Protein AF-A0A965YJU6-F1 (afdb_monomer_lite)

Structure (mmCIF, N/CA/C/O backbone):
data_AF-A0A965YJU6-F1
#
_entry.id   AF-A0A965YJU6-F1
#
loop_
_atom_site.group_PDB
_atom_site.id
_atom_site.type_symbol
_atom_site.label_atom_id
_atom_site.label_alt_id
_atom_site.label_comp_id
_atom_site.label_asym_id
_atom_site.label_entity_id
_atom_site.label_seq_id
_atom_site.pdbx_PDB_ins_code
_atom_site.Cartn_x
_atom_site.Cartn_y
_atom_site.Cartn_z
_atom_site.occupancy
_atom_site.B_iso_or_equiv
_atom_site.auth_seq_id
_atom_site.auth_comp_id
_atom_site.auth_asym_id
_atom_site.auth_atom_id
_atom_site.pdbx_PDB_model_num
ATOM 1 N N . CYS A 1 1 ? -15.790 -7.249 7.588 1.00 84.56 1 CYS A N 1
ATOM 2 C CA . CYS A 1 1 ? -14.761 -7.526 6.571 1.00 84.56 1 CYS A CA 1
ATOM 3 C C . CYS A 1 1 ? -15.291 -8.713 5.783 1.00 84.56 1 CYS A C 1
ATOM 5 O O . CYS A 1 1 ? -15.710 -9.652 6.454 1.00 84.56 1 CYS A O 1
ATOM 7 N N . PRO A 1 2 ? -15.460 -8.625 4.450 1.00 92.25 2 PRO A N 1
ATOM 8 C CA . PRO A 1 2 ? -15.893 -9.777 3.652 1.00 92.25 2 PRO A CA 1
ATOM 9 C C . PRO A 1 2 ? -14.829 -10.888 3.702 1.00 92.25 2 PRO A C 1
ATOM 11 O O . PRO A 1 2 ? -13.739 -10.655 4.208 1.00 92.25 2 PRO A O 1
ATOM 14 N N . SER A 1 3 ? -15.120 -12.093 3.216 1.00 95.50 3 SER A N 1
ATOM 15 C CA . SER A 1 3 ? -14.089 -13.137 3.090 1.00 95.50 3 SER A CA 1
ATOM 16 C C . SER A 1 3 ? -13.102 -12.808 1.968 1.00 95.50 3 SER A C 1
ATOM 18 O O . SER A 1 3 ? -11.896 -12.955 2.146 1.00 95.50 3 SER A O 1
ATOM 20 N N . THR A 1 4 ? -13.613 -12.307 0.843 1.00 97.50 4 THR A N 1
ATOM 21 C CA . THR A 1 4 ? -12.830 -11.970 -0.347 1.00 97.50 4 THR A CA 1
ATOM 22 C C . THR A 1 4 ? -13.258 -10.638 -0.971 1.00 97.50 4 THR A C 1
ATOM 24 O O . THR A 1 4 ? -14.288 -10.055 -0.615 1.00 97.50 4 THR A O 1
ATOM 27 N N . VAL A 1 5 ? -12.444 -10.146 -1.902 1.00 96.81 5 VAL A N 1
ATOM 28 C CA . VAL A 1 5 ? -12.737 -9.034 -2.815 1.00 96.81 5 VAL A CA 1
ATOM 29 C C . VAL A 1 5 ? -12.248 -9.395 -4.218 1.00 96.81 5 VAL A C 1
ATOM 31 O O . VAL A 1 5 ? -11.243 -10.091 -4.352 1.00 96.81 5 VAL A O 1
ATOM 34 N N . THR A 1 6 ? -12.943 -8.912 -5.246 1.00 97.00 6 THR A N 1
ATOM 35 C CA . THR A 1 6 ? -12.589 -9.122 -6.655 1.00 97.00 6 THR A CA 1
ATOM 36 C C . THR A 1 6 ? -12.249 -7.787 -7.314 1.00 97.00 6 THR A C 1
ATOM 38 O O . THR A 1 6 ? -12.971 -6.815 -7.097 1.00 97.00 6 THR A O 1
ATOM 41 N N . ASP A 1 7 ? -11.153 -7.720 -8.074 1.00 95.75 7 ASP A N 1
ATOM 42 C CA . ASP A 1 7 ? -10.807 -6.534 -8.873 1.00 95.75 7 ASP A CA 1
ATOM 43 C C . ASP A 1 7 ? -11.488 -6.525 -10.253 1.00 95.75 7 ASP A C 1
ATOM 45 O O . ASP A 1 7 ? -12.241 -7.435 -10.603 1.00 95.75 7 ASP A O 1
ATOM 49 N N . ILE A 1 8 ? -11.238 -5.473 -11.037 1.00 93.88 8 ILE A N 1
ATOM 50 C CA . ILE A 1 8 ? -11.837 -5.290 -12.366 1.00 93.88 8 ILE A CA 1
ATOM 51 C C . ILE A 1 8 ? -11.430 -6.375 -13.380 1.00 93.88 8 ILE A C 1
ATOM 53 O O . ILE A 1 8 ? -12.166 -6.623 -14.331 1.00 93.88 8 ILE A O 1
ATOM 57 N N . ASP A 1 9 ? -10.313 -7.067 -13.143 1.00 96.00 9 ASP A N 1
ATOM 58 C CA . ASP A 1 9 ? -9.813 -8.149 -13.998 1.00 96.00 9 ASP A CA 1
ATOM 59 C C . ASP A 1 9 ? -10.330 -9.527 -13.565 1.00 96.00 9 ASP A C 1
ATOM 61 O O . ASP A 1 9 ? -9.957 -10.551 -14.139 1.00 96.00 9 ASP A O 1
ATOM 65 N N . GLY A 1 10 ? -11.168 -9.581 -12.527 1.00 96.81 10 GLY A N 1
ATOM 66 C CA . GLY A 1 10 ? -11.677 -10.830 -11.978 1.00 96.81 10 GLY A CA 1
ATOM 67 C C . GLY A 1 10 ? -10.697 -11.549 -11.047 1.00 96.81 10 GLY A C 1
ATOM 68 O O . GLY A 1 10 ? -10.964 -12.688 -10.658 1.00 96.81 10 GLY A O 1
ATOM 69 N N . ASN A 1 11 ? -9.586 -10.922 -10.640 1.00 96.88 11 ASN A N 1
ATOM 70 C CA . ASN A 1 11 ? -8.710 -11.523 -9.637 1.00 96.88 11 ASN A CA 1
ATOM 71 C C . ASN A 1 11 ? -9.395 -11.486 -8.270 1.00 96.88 11 ASN A C 1
ATOM 73 O O . ASN A 1 11 ? -9.852 -10.432 -7.827 1.00 96.88 11 ASN A O 1
ATOM 77 N N . ILE A 1 12 ? -9.426 -12.628 -7.588 1.00 97.50 12 ILE A N 1
ATOM 78 C CA . ILE A 1 12 ? -10.026 -12.776 -6.260 1.00 97.50 12 ILE A CA 1
ATOM 79 C C . ILE A 1 12 ? -8.917 -12.781 -5.211 1.00 97.50 12 ILE A C 1
ATOM 81 O O . ILE A 1 12 ? -7.925 -13.495 -5.355 1.00 97.50 12 ILE A O 1
ATOM 85 N N . TYR A 1 13 ? -9.116 -12.014 -4.145 1.00 97.75 13 TYR A N 1
ATOM 86 C CA . TYR A 1 13 ? -8.167 -11.857 -3.049 1.00 97.75 13 TYR A CA 1
ATOM 87 C C . TYR A 1 13 ? -8.860 -12.084 -1.711 1.00 97.75 13 TYR A C 1
ATOM 89 O O . TYR A 1 13 ? -9.991 -11.628 -1.508 1.00 97.75 13 TYR A O 1
ATOM 97 N N . SER A 1 14 ? -8.179 -12.749 -0.788 1.00 98.06 14 SER A N 1
ATOM 98 C CA . SER A 1 14 ? -8.653 -12.952 0.577 1.00 98.06 14 SER A CA 1
ATOM 99 C C . SER A 1 14 ? -8.489 -11.671 1.391 1.00 98.06 14 SER A C 1
ATOM 101 O O . SER A 1 14 ? -7.651 -10.809 1.102 1.00 98.06 14 SER A O 1
ATOM 103 N N . THR A 1 15 ? -9.305 -11.506 2.431 1.00 97.94 15 THR A N 1
ATOM 104 C CA . THR A 1 15 ? -9.235 -10.311 3.278 1.00 97.94 15 THR A CA 1
ATOM 105 C C . THR A 1 15 ? -9.284 -10.650 4.759 1.00 97.94 15 THR A C 1
ATOM 107 O O . THR A 1 15 ? -9.881 -11.639 5.177 1.00 97.94 15 THR A O 1
ATOM 110 N N . VAL A 1 16 ? -8.651 -9.807 5.573 1.00 97.94 16 VAL A N 1
ATOM 111 C CA . VAL A 1 16 ? -8.495 -10.009 7.012 1.00 97.94 16 VAL A CA 1
ATOM 112 C C . VAL A 1 16 ? -8.851 -8.744 7.781 1.00 97.94 16 VAL A C 1
ATOM 114 O O . VAL A 1 16 ? -8.539 -7.622 7.376 1.00 97.94 16 VAL A O 1
ATOM 117 N N . LYS A 1 17 ? -9.512 -8.916 8.927 1.00 96.19 17 LYS A N 1
ATOM 118 C CA . LYS A 1 17 ? -9.782 -7.821 9.859 1.00 96.19 17 LYS A CA 1
ATOM 119 C C . LYS A 1 17 ? -8.650 -7.728 10.882 1.00 96.19 17 LYS A C 1
ATOM 121 O O . LYS A 1 17 ? -8.461 -8.656 11.658 1.00 96.19 17 LYS A O 1
ATOM 126 N N . ILE A 1 18 ? -7.961 -6.590 10.923 1.00 93.38 18 ILE A N 1
ATOM 127 C CA . ILE A 1 18 ? -6.901 -6.297 11.897 1.00 93.38 18 ILE A CA 1
ATOM 128 C C . ILE A 1 18 ? -7.316 -5.050 12.673 1.00 93.38 18 ILE A C 1
ATOM 130 O O . ILE A 1 18 ? -7.450 -3.959 12.113 1.00 93.38 18 ILE A O 1
ATOM 134 N N . GLY A 1 19 ? -7.616 -5.225 13.961 1.00 90.94 19 GLY A N 1
ATOM 135 C CA . GLY A 1 19 ? -8.287 -4.198 14.756 1.00 90.94 19 GLY A CA 1
ATOM 136 C C . GLY A 1 19 ? -9.617 -3.786 14.115 1.00 90.94 19 GLY A C 1
ATOM 137 O O . GLY A 1 19 ? -10.547 -4.588 13.998 1.00 90.94 19 GLY A O 1
ATOM 138 N N . LYS A 1 20 ? -9.715 -2.523 13.687 1.00 84.88 20 LYS A N 1
ATOM 139 C CA . LYS A 1 20 ? -10.890 -1.978 12.979 1.00 84.88 20 LYS A CA 1
ATOM 140 C C . LYS A 1 20 ? -10.736 -1.960 11.455 1.00 84.88 20 LYS A C 1
ATOM 142 O O . LYS A 1 20 ? -11.727 -1.760 10.759 1.00 84.88 20 LYS A O 1
ATOM 147 N N . GLN A 1 21 ? -9.530 -2.180 10.939 1.00 89.81 21 GLN A N 1
ATOM 148 C CA . GLN A 1 21 ? -9.240 -2.111 9.512 1.00 89.81 21 GLN A CA 1
ATOM 149 C C . GLN A 1 21 ? -9.478 -3.465 8.837 1.00 89.81 21 GLN A C 1
ATOM 151 O O . GLN A 1 21 ? -9.290 -4.519 9.443 1.00 89.81 21 GLN A O 1
ATOM 156 N N . CYS A 1 22 ? -9.899 -3.435 7.576 1.00 95.31 22 CYS A N 1
ATOM 157 C CA . CYS A 1 22 ? -10.109 -4.623 6.753 1.00 95.31 22 CYS A CA 1
ATOM 158 C C . CYS A 1 22 ? -9.141 -4.560 5.573 1.00 95.31 22 CYS A C 1
ATOM 160 O O . CYS A 1 22 ? -9.272 -3.677 4.730 1.00 95.31 22 CYS A O 1
ATOM 162 N N . TRP A 1 23 ? -8.160 -5.455 5.559 1.00 98.25 23 TRP A N 1
ATOM 163 C CA . TRP A 1 23 ? -7.011 -5.443 4.658 1.00 98.25 23 TRP A CA 1
ATOM 164 C C . TRP A 1 23 ? -7.054 -6.631 3.703 1.00 98.25 23 TRP A C 1
ATOM 166 O O . TRP A 1 23 ? -7.479 -7.716 4.092 1.00 98.25 23 TRP A O 1
ATOM 176 N N . MET A 1 24 ? -6.564 -6.451 2.478 1.00 98.06 24 MET A N 1
ATOM 177 C CA . MET A 1 24 ? -6.251 -7.582 1.596 1.00 98.06 24 MET A CA 1
ATOM 178 C C . MET A 1 24 ? -5.076 -8.398 2.150 1.00 98.06 24 MET A C 1
ATOM 180 O O . MET A 1 24 ? -4.148 -7.820 2.730 1.00 98.06 24 MET A O 1
ATOM 184 N N . GLN A 1 25 ? -5.102 -9.721 1.959 1.00 97.31 25 GLN A N 1
ATOM 185 C CA . GLN A 1 25 ? -4.045 -10.644 2.400 1.00 97.31 25 GLN A CA 1
ATOM 186 C C . GLN A 1 25 ? -2.968 -10.890 1.336 1.00 97.31 25 GLN A C 1
ATOM 188 O O . GLN A 1 25 ? -1.834 -11.231 1.678 1.00 97.31 25 GLN A O 1
ATOM 193 N N . GLU A 1 26 ? -3.287 -10.650 0.072 1.00 97.44 26 GLU A N 1
ATOM 194 C CA . GLU A 1 26 ? -2.390 -10.781 -1.066 1.00 97.44 26 GLU A CA 1
ATOM 195 C C . GLU A 1 26 ? -2.117 -9.412 -1.712 1.00 97.44 26 GLU A C 1
ATOM 197 O O . GLU A 1 26 ? -2.852 -8.437 -1.525 1.00 97.44 26 GLU A O 1
ATOM 202 N N . ASN A 1 27 ? -1.019 -9.326 -2.462 1.00 98.00 27 ASN A N 1
ATOM 203 C CA . ASN A 1 27 ? -0.694 -8.133 -3.238 1.00 98.00 27 ASN A CA 1
ATOM 204 C C . ASN A 1 27 ? -1.522 -8.103 -4.533 1.00 98.00 27 ASN A C 1
ATOM 206 O O . ASN A 1 27 ? -1.743 -9.147 -5.147 1.00 98.00 27 ASN A O 1
ATOM 210 N N . LEU A 1 28 ? -1.919 -6.912 -4.987 1.00 97.50 28 LEU A N 1
ATOM 211 C CA . LEU A 1 28 ? -2.647 -6.763 -6.250 1.00 97.50 28 LEU A CA 1
ATOM 212 C C . LEU A 1 28 ? -1.840 -7.256 -7.456 1.00 97.50 28 LEU A C 1
ATOM 214 O O . LEU A 1 28 ? -0.639 -6.997 -7.577 1.00 97.50 28 LEU A O 1
ATOM 218 N N . LYS A 1 29 ? -2.546 -7.851 -8.415 1.00 97.44 29 LYS A N 1
ATOM 219 C CA . LYS A 1 29 ? -2.047 -8.225 -9.748 1.00 97.44 29 LYS A CA 1
ATOM 220 C C . LYS A 1 29 ? -2.938 -7.703 -10.887 1.00 97.44 29 LYS A C 1
ATOM 222 O O . LYS A 1 29 ? -2.887 -8.246 -11.986 1.00 97.44 29 LYS A O 1
ATOM 227 N N . VAL A 1 30 ? -3.734 -6.672 -10.597 1.00 97.06 30 VAL A N 1
ATOM 228 C CA . VAL A 1 30 ? -4.594 -5.974 -11.555 1.00 97.06 30 VAL A CA 1
ATOM 229 C C . VAL A 1 30 ? -3.770 -5.307 -12.663 1.00 97.06 30 VAL A C 1
ATOM 231 O O . VAL A 1 30 ? -2.678 -4.789 -12.445 1.00 97.06 30 VAL A O 1
ATOM 234 N N . THR A 1 31 ? -4.306 -5.322 -13.868 1.00 97.50 31 THR A N 1
ATOM 235 C CA . THR A 1 31 ? -3.695 -4.853 -15.114 1.00 97.50 31 THR A CA 1
ATOM 236 C C . THR A 1 31 ? -4.501 -3.728 -15.765 1.00 97.50 31 THR A C 1
ATOM 238 O O . THR A 1 31 ? -3.990 -3.057 -16.660 1.00 97.50 31 THR A O 1
ATOM 241 N N . HIS A 1 32 ? -5.707 -3.447 -15.259 1.00 95.44 32 HIS A N 1
ATOM 242 C CA . HIS A 1 32 ? -6.530 -2.300 -15.641 1.00 95.44 32 HIS A CA 1
ATOM 243 C C . HIS A 1 32 ? -6.800 -1.369 -14.451 1.00 95.44 32 HIS A C 1
ATOM 245 O O . HIS A 1 32 ? -6.911 -1.782 -13.297 1.00 95.44 32 HIS A O 1
ATOM 251 N N . TYR A 1 33 ? -6.924 -0.077 -14.738 1.00 91.94 33 TYR A N 1
ATOM 252 C CA . TYR A 1 33 ? -7.464 0.902 -13.801 1.00 91.94 33 TYR A CA 1
ATOM 253 C C . TYR A 1 33 ? -8.955 0.624 -13.534 1.00 91.94 33 TYR A C 1
ATOM 255 O O . TYR A 1 33 ? -9.609 -0.004 -14.365 1.00 91.94 33 TYR A O 1
ATOM 263 N N . PRO A 1 34 ? -9.556 1.159 -12.451 1.00 86.44 34 PRO A N 1
ATOM 264 C CA . PRO A 1 34 ? -10.977 0.935 -12.151 1.00 86.44 34 PRO A CA 1
ATOM 265 C C . PRO A 1 34 ? -11.962 1.420 -13.229 1.00 86.44 34 PRO A C 1
ATOM 267 O O . PRO A 1 34 ? -13.120 1.024 -13.230 1.00 86.44 34 PRO A O 1
ATOM 270 N N . ASN A 1 35 ? -11.526 2.284 -14.151 1.00 84.56 35 ASN A N 1
ATOM 271 C CA . ASN A 1 35 ? -12.328 2.709 -15.303 1.00 84.56 35 ASN A CA 1
ATOM 272 C C . ASN A 1 35 ? -12.224 1.758 -16.513 1.00 84.56 35 ASN A C 1
ATOM 274 O O . ASN A 1 35 ? -12.774 2.067 -17.566 1.00 84.56 35 ASN A O 1
ATOM 278 N N . GLY A 1 36 ? -11.497 0.646 -16.388 1.00 89.12 36 GLY A N 1
ATOM 279 C CA . GLY A 1 36 ? -11.265 -0.334 -17.447 1.00 89.12 36 GLY A CA 1
ATOM 280 C C . GLY A 1 36 ? -10.099 -0.007 -18.384 1.00 89.12 36 GLY A C 1
ATOM 281 O O . GLY A 1 36 ? -9.757 -0.836 -19.222 1.00 89.12 36 GLY A O 1
ATOM 282 N N . SER A 1 37 ? -9.456 1.158 -18.264 1.00 90.69 37 SER A N 1
ATOM 283 C CA . SER A 1 37 ? -8.286 1.479 -19.089 1.00 90.69 37 SER A CA 1
ATOM 284 C C . SER A 1 37 ? -7.083 0.611 -18.698 1.00 90.69 37 SER A C 1
ATOM 286 O O . SER A 1 37 ? -6.836 0.435 -17.503 1.00 90.69 37 SER A O 1
ATOM 288 N N . PRO A 1 38 ? -6.285 0.112 -19.657 1.00 96.25 38 PRO A N 1
ATOM 289 C CA . PRO A 1 38 ? -5.115 -0.703 -19.346 1.00 96.25 38 PRO A CA 1
ATOM 290 C C . PRO A 1 38 ? -4.022 0.120 -18.652 1.00 96.25 38 PRO A C 1
ATOM 292 O O . PRO A 1 38 ? -3.788 1.287 -18.978 1.00 96.25 38 PRO A O 1
ATOM 295 N N . ILE A 1 39 ? -3.318 -0.510 -17.715 1.00 97.00 39 ILE A N 1
ATOM 296 C CA . ILE A 1 39 ? -2.075 0.002 -17.135 1.00 97.00 39 ILE A CA 1
ATOM 297 C C . ILE A 1 39 ? -0.931 -0.416 -18.070 1.00 97.00 39 ILE A C 1
ATOM 299 O O . ILE A 1 39 ? -0.928 -1.524 -18.601 1.00 97.00 39 ILE A O 1
ATOM 303 N N . ALA A 1 40 ? 0.060 0.448 -18.305 1.00 97.75 40 ALA A N 1
ATOM 304 C CA . ALA A 1 40 ? 1.163 0.103 -19.200 1.00 97.75 40 ALA A CA 1
ATOM 305 C C . ALA A 1 40 ? 2.026 -1.031 -18.614 1.00 97.75 40 ALA A C 1
ATOM 307 O O . ALA A 1 40 ? 2.625 -0.876 -17.548 1.00 97.75 40 ALA A O 1
ATOM 308 N N . TYR A 1 41 ? 2.127 -2.157 -19.322 1.00 97.94 41 TYR A N 1
ATOM 309 C CA . TYR A 1 41 ? 3.020 -3.256 -18.956 1.00 97.94 41 TYR A CA 1
ATOM 310 C C . TYR A 1 41 ? 4.437 -2.981 -19.477 1.00 97.94 41 TYR A C 1
ATOM 312 O O . TYR A 1 41 ? 4.680 -3.015 -20.683 1.00 97.94 41 TYR A O 1
ATOM 320 N N . VAL A 1 42 ? 5.378 -2.684 -18.576 1.00 98.12 42 VAL A N 1
ATOM 321 C CA . VAL A 1 42 ? 6.750 -2.278 -18.934 1.00 98.12 42 VAL A CA 1
ATOM 322 C C . VAL A 1 42 ? 7.755 -3.262 -18.344 1.00 98.12 42 VAL A C 1
ATOM 324 O O . VAL A 1 42 ? 8.058 -3.229 -17.153 1.00 98.12 42 VAL A O 1
ATOM 327 N N . THR A 1 43 ? 8.296 -4.146 -19.181 1.00 96.81 43 THR A N 1
ATOM 328 C CA . THR A 1 43 ? 9.258 -5.185 -18.772 1.00 96.81 43 THR A CA 1
ATOM 329 C C . THR A 1 43 ? 10.706 -4.809 -19.060 1.00 96.81 43 THR A C 1
ATOM 331 O O . THR A 1 43 ? 11.589 -5.137 -18.263 1.00 96.81 43 THR A O 1
ATOM 334 N N . ASP A 1 44 ? 10.952 -4.077 -20.146 1.00 97.62 44 ASP A N 1
ATOM 335 C CA . ASP A 1 44 ? 12.283 -3.633 -20.553 1.00 97.62 44 ASP A CA 1
ATOM 336 C C . ASP A 1 44 ? 12.875 -2.618 -19.564 1.00 97.62 44 ASP A C 1
ATOM 338 O O . ASP A 1 44 ? 12.243 -1.628 -19.185 1.00 97.62 44 ASP A O 1
ATOM 342 N N . SER A 1 45 ? 14.117 -2.859 -19.146 1.00 97.00 45 SER A N 1
ATOM 343 C CA . SER A 1 45 ? 14.810 -2.007 -18.175 1.00 97.00 45 SER A CA 1
ATOM 344 C C . SER A 1 45 ? 15.101 -0.619 -18.729 1.00 97.00 45 SER A C 1
ATOM 346 O O . SER A 1 45 ? 15.004 0.360 -17.992 1.00 97.00 45 SER A O 1
ATOM 348 N N . THR A 1 46 ? 15.395 -0.507 -20.026 1.00 97.12 46 THR A N 1
ATOM 349 C CA . THR A 1 46 ? 15.682 0.785 -20.666 1.00 97.12 46 THR A CA 1
ATOM 350 C C . THR A 1 46 ? 14.426 1.649 -20.756 1.00 97.12 46 THR A C 1
ATOM 352 O O . THR A 1 46 ? 14.489 2.863 -20.561 1.00 97.12 46 THR A O 1
ATOM 355 N N . ALA A 1 47 ? 13.272 1.036 -21.015 1.00 97.56 47 ALA A N 1
ATOM 356 C CA . ALA A 1 47 ? 11.972 1.685 -20.994 1.00 97.56 47 ALA A CA 1
ATOM 357 C C . ALA A 1 47 ? 11.572 2.100 -19.573 1.00 97.56 47 ALA A C 1
ATOM 359 O O . ALA A 1 47 ? 11.136 3.233 -19.381 1.00 97.56 47 ALA A O 1
ATOM 360 N N . TRP A 1 48 ? 11.790 1.241 -18.568 1.00 97.81 48 TRP A N 1
ATOM 361 C CA . TRP A 1 48 ? 11.476 1.570 -17.173 1.00 97.81 48 TRP A CA 1
ATOM 362 C C . TRP A 1 48 ? 12.259 2.788 -16.670 1.00 97.81 48 TRP A C 1
ATOM 364 O O . TRP A 1 48 ? 11.691 3.664 -16.026 1.00 97.81 48 TRP A O 1
ATOM 374 N N . VAL A 1 49 ? 13.547 2.894 -17.013 1.00 96.75 49 VAL A N 1
ATOM 375 C CA . VAL A 1 49 ? 14.404 4.040 -16.641 1.00 96.75 49 VAL A CA 1
ATOM 376 C C . VAL A 1 49 ? 13.885 5.372 -17.195 1.00 96.75 49 VAL A C 1
ATOM 378 O O . VAL A 1 49 ? 14.163 6.428 -16.628 1.00 96.75 49 VAL A O 1
ATOM 381 N N . LYS A 1 50 ? 13.120 5.350 -18.294 1.00 96.75 50 LYS A N 1
ATOM 382 C CA . LYS A 1 50 ? 12.531 6.559 -18.887 1.00 96.75 50 LYS A CA 1
ATOM 383 C C . LYS A 1 50 ? 11.290 7.051 -18.136 1.00 96.75 50 LYS A C 1
ATOM 385 O O . LYS A 1 50 ? 10.906 8.201 -18.349 1.00 96.75 50 LYS A O 1
ATOM 390 N N . LEU A 1 51 ? 10.688 6.224 -17.273 1.00 95.81 51 LEU A N 1
ATOM 391 C CA . LEU A 1 51 ? 9.568 6.618 -16.416 1.00 95.81 51 LEU A CA 1
ATOM 392 C C . LEU A 1 51 ? 10.063 7.625 -15.379 1.00 95.81 51 LEU A C 1
ATOM 394 O O . LEU A 1 51 ? 11.008 7.373 -14.624 1.00 95.81 51 LEU A O 1
ATOM 398 N N . LYS A 1 52 ? 9.432 8.793 -15.340 1.00 92.81 52 LYS A N 1
ATOM 399 C CA . LYS A 1 52 ? 9.869 9.889 -14.480 1.00 92.81 52 LYS A CA 1
ATOM 400 C C . LYS A 1 52 ? 9.261 9.754 -13.090 1.00 92.81 52 LYS A C 1
ATOM 402 O O . LYS A 1 52 ? 8.232 9.122 -12.875 1.00 92.81 52 LYS A O 1
ATOM 407 N N . ASN A 1 53 ? 9.889 10.420 -12.127 1.00 91.81 53 ASN A N 1
ATOM 408 C CA . ASN A 1 53 ? 9.316 10.631 -10.801 1.00 91.81 53 ASN A CA 1
ATOM 409 C C . ASN A 1 53 ? 8.211 11.697 -10.870 1.00 91.81 53 ASN A C 1
ATOM 411 O O . ASN A 1 53 ? 8.358 12.783 -10.321 1.00 91.81 53 ASN A O 1
ATOM 415 N N . ASN A 1 54 ? 7.154 11.410 -11.623 1.00 83.06 54 ASN A N 1
ATOM 416 C CA . ASN A 1 54 ? 5.978 12.249 -11.788 1.00 83.06 54 ASN A CA 1
ATOM 417 C C . ASN A 1 54 ? 4.721 11.439 -11.416 1.00 83.06 54 ASN A C 1
ATOM 419 O O . ASN A 1 54 ? 4.768 10.224 -11.235 1.00 83.06 54 ASN A O 1
ATOM 423 N N . ASN A 1 55 ? 3.581 12.115 -11.305 1.00 81.75 55 ASN A N 1
ATOM 424 C CA . ASN A 1 55 ? 2.290 11.472 -11.032 1.00 81.75 55 ASN A CA 1
ATOM 425 C C . ASN A 1 55 ? 1.533 11.070 -12.313 1.00 81.75 55 ASN A C 1
ATOM 427 O O . ASN A 1 55 ? 0.306 10.964 -12.286 1.00 81.75 55 ASN A O 1
ATOM 431 N N . THR A 1 56 ? 2.236 10.890 -13.437 1.00 87.62 56 THR A N 1
ATOM 432 C CA . THR A 1 56 ? 1.618 10.626 -14.751 1.00 87.62 56 THR A CA 1
ATOM 433 C C . THR A 1 56 ? 2.109 9.344 -15.413 1.00 87.62 56 THR A C 1
ATOM 435 O O . THR A 1 56 ? 1.356 8.725 -16.159 1.00 87.62 56 THR A O 1
ATOM 438 N N . ASP A 1 57 ? 3.334 8.905 -15.127 1.00 92.12 57 ASP A N 1
ATOM 439 C CA . ASP A 1 57 ? 3.958 7.758 -15.789 1.00 92.12 57 ASP A CA 1
ATOM 440 C C . ASP A 1 57 ? 3.548 6.448 -15.088 1.00 92.12 57 ASP A C 1
ATOM 442 O O . ASP A 1 57 ? 4.291 5.839 -14.309 1.00 92.12 57 ASP A O 1
ATOM 446 N N . GLY A 1 58 ? 2.299 6.039 -15.323 1.00 95.56 58 GLY A N 1
ATOM 447 C CA . GLY A 1 58 ? 1.726 4.807 -14.787 1.00 95.56 58 GLY A CA 1
ATOM 448 C C . GLY A 1 58 ? 2.223 3.565 -15.525 1.00 95.56 58 GLY A C 1
ATOM 449 O O . GLY A 1 58 ? 1.981 3.423 -16.720 1.00 95.56 58 GLY A O 1
ATOM 450 N N . ALA A 1 59 ? 2.875 2.649 -14.810 1.00 97.81 59 ALA A N 1
ATOM 451 C CA . ALA A 1 59 ? 3.309 1.363 -15.341 1.00 97.81 59 ALA A CA 1
ATOM 452 C C . ALA A 1 59 ? 3.248 0.258 -14.280 1.00 97.81 59 ALA A C 1
ATOM 454 O O . ALA A 1 59 ? 3.319 0.529 -13.076 1.00 97.81 59 ALA A O 1
ATOM 455 N N . TYR A 1 60 ? 3.180 -0.990 -14.738 1.00 98.38 60 TYR A N 1
ATOM 456 C CA . TYR A 1 60 ? 3.346 -2.171 -13.900 1.00 98.38 60 TYR A CA 1
ATOM 457 C C . TYR A 1 60 ? 4.261 -3.216 -14.549 1.00 98.38 60 TYR A C 1
ATOM 459 O O . TYR A 1 60 ? 4.493 -3.217 -15.759 1.00 98.38 60 TYR A O 1
ATOM 467 N N . CYS A 1 61 ? 4.791 -4.113 -13.723 1.00 98.19 61 CYS A N 1
ATOM 468 C CA . CYS A 1 61 ? 5.476 -5.333 -14.144 1.00 98.19 61 CYS A CA 1
ATOM 469 C C . CYS A 1 61 ? 5.357 -6.414 -13.060 1.00 98.19 61 CYS A C 1
ATOM 471 O O . CYS A 1 61 ? 4.883 -6.149 -11.957 1.00 98.19 61 CYS A O 1
ATOM 473 N N . TYR A 1 62 ? 5.817 -7.627 -13.352 1.00 98.06 62 TYR A N 1
ATOM 474 C CA . TYR A 1 62 ? 6.020 -8.669 -12.342 1.00 98.06 62 TYR A CA 1
ATOM 475 C C . TYR A 1 62 ? 7.508 -8.761 -12.002 1.00 98.06 62 TYR A C 1
ATOM 477 O O . TYR A 1 62 ? 8.348 -8.382 -12.822 1.00 98.06 62 TYR A O 1
ATOM 485 N N . TYR A 1 63 ? 7.844 -9.248 -10.805 1.00 97.19 63 TYR A N 1
ATOM 486 C CA . TYR A 1 63 ? 9.244 -9.456 -10.431 1.00 97.19 63 TYR A CA 1
ATOM 487 C C . TYR A 1 63 ? 9.935 -10.386 -11.442 1.00 97.19 63 TYR A C 1
ATOM 489 O O . TYR A 1 63 ? 9.345 -11.386 -11.852 1.00 97.19 63 TYR A O 1
ATOM 497 N N . ASP A 1 64 ? 11.137 -10.016 -11.895 1.00 96.38 64 ASP A N 1
ATOM 498 C CA . ASP A 1 64 ? 11.882 -10.680 -12.981 1.00 96.38 64 ASP A CA 1
ATOM 499 C C . ASP A 1 64 ? 11.061 -10.923 -14.260 1.00 96.38 64 ASP A C 1
ATOM 501 O O . ASP A 1 64 ? 11.352 -11.813 -15.055 1.00 96.38 64 ASP A O 1
ATOM 505 N N . ASN A 1 65 ? 10.019 -10.114 -14.474 1.00 95.12 65 ASN A N 1
ATOM 506 C CA . ASN A 1 65 ? 9.052 -10.256 -15.560 1.00 95.12 65 ASN A CA 1
ATOM 507 C C . ASN A 1 65 ? 8.353 -11.634 -15.604 1.00 95.12 65 ASN A C 1
ATOM 509 O O . ASN A 1 65 ? 7.822 -12.022 -16.643 1.00 95.12 65 ASN A O 1
ATOM 513 N N . ASN A 1 66 ? 8.299 -12.354 -14.479 1.00 93.69 66 ASN A N 1
ATOM 514 C CA . ASN A 1 66 ? 7.607 -13.635 -14.374 1.00 93.69 66 ASN A CA 1
ATOM 515 C C . ASN A 1 66 ? 6.099 -13.429 -14.153 1.00 93.69 66 ASN A C 1
ATOM 517 O O . ASN A 1 66 ? 5.662 -13.098 -13.051 1.00 93.69 66 ASN A O 1
ATOM 521 N N . THR A 1 67 ? 5.284 -13.673 -15.180 1.00 89.69 67 THR A N 1
ATOM 522 C CA . THR A 1 67 ? 3.816 -13.537 -15.114 1.00 89.69 67 THR A CA 1
ATOM 523 C C . THR A 1 67 ? 3.144 -14.527 -14.160 1.00 89.69 67 THR A C 1
ATOM 525 O O . THR A 1 67 ? 2.012 -14.294 -13.750 1.00 89.69 67 THR A O 1
ATOM 528 N N . ASN A 1 68 ? 3.839 -15.596 -13.764 1.00 86.44 68 ASN A N 1
ATOM 529 C CA . ASN A 1 68 ? 3.369 -16.568 -12.772 1.00 86.44 68 ASN A CA 1
ATOM 530 C C . ASN A 1 68 ? 3.820 -16.211 -11.343 1.00 86.44 68 ASN A C 1
ATOM 532 O O . ASN A 1 68 ? 3.796 -17.061 -10.457 1.00 86.44 68 ASN A O 1
ATOM 536 N N . SER A 1 69 ? 4.274 -14.975 -11.112 1.00 86.44 69 SER A N 1
ATOM 537 C CA . SER A 1 69 ? 4.720 -14.504 -9.799 1.00 86.44 69 SER A CA 1
ATOM 538 C C . SER A 1 69 ? 3.604 -14.601 -8.753 1.00 86.44 69 SER A C 1
ATOM 540 O O . SER A 1 69 ? 2.583 -13.915 -8.835 1.00 86.44 69 SER A O 1
ATOM 542 N N . GLU A 1 70 ? 3.855 -15.374 -7.698 1.00 89.31 70 GLU A N 1
ATOM 543 C CA . GLU A 1 70 ? 2.985 -15.472 -6.518 1.00 89.31 70 GLU A CA 1
ATOM 544 C C . GLU A 1 70 ? 3.003 -14.188 -5.663 1.00 89.31 70 GLU A C 1
ATOM 546 O O . GLU A 1 70 ? 2.194 -14.016 -4.754 1.00 89.31 70 GLU A O 1
ATOM 551 N N . TYR A 1 71 ? 3.908 -13.248 -5.964 1.00 94.62 71 TYR A N 1
ATOM 552 C CA . TYR A 1 71 ? 4.094 -12.013 -5.200 1.00 94.62 71 TYR A CA 1
ATOM 553 C C . TYR A 1 71 ? 3.174 -10.856 -5.616 1.00 94.62 71 TYR A C 1
ATOM 555 O O . TYR A 1 71 ? 3.257 -9.768 -5.035 1.00 94.62 71 TYR A O 1
ATOM 563 N N . GLY A 1 72 ? 2.312 -11.074 -6.611 1.00 96.25 72 GLY A N 1
ATOM 564 C CA . GLY A 1 72 ? 1.552 -10.018 -7.277 1.00 96.25 72 GLY A CA 1
ATOM 565 C C . GLY A 1 72 ? 2.421 -9.181 -8.221 1.00 96.25 72 GLY A C 1
ATOM 566 O O . GLY A 1 72 ? 3.542 -9.565 -8.570 1.00 96.25 72 GLY A O 1
ATOM 567 N N . ALA A 1 73 ? 1.892 -8.035 -8.646 1.00 98.12 73 ALA A N 1
ATOM 568 C CA . ALA A 1 73 ? 2.589 -7.100 -9.523 1.00 98.12 73 ALA A CA 1
ATOM 569 C C . ALA A 1 73 ? 3.238 -5.938 -8.747 1.00 98.12 73 ALA A C 1
ATOM 571 O O . ALA A 1 73 ? 2.946 -5.671 -7.576 1.00 98.12 73 ALA A O 1
ATOM 572 N N . LEU A 1 74 ? 4.145 -5.249 -9.433 1.00 98.56 74 LEU A N 1
ATOM 573 C CA . LEU A 1 74 ? 4.877 -4.075 -8.985 1.00 98.56 74 LEU A CA 1
ATOM 574 C C . LEU A 1 74 ? 4.455 -2.882 -9.838 1.00 98.56 74 LEU A C 1
ATOM 576 O O . LEU A 1 74 ? 4.555 -2.937 -11.061 1.00 98.56 74 LEU A O 1
ATOM 580 N N . TYR A 1 75 ? 4.039 -1.799 -9.192 1.00 98.44 75 TYR A N 1
ATOM 581 C CA . TYR A 1 75 ? 3.454 -0.630 -9.845 1.00 98.44 75 TYR A CA 1
ATOM 582 C C . TYR A 1 75 ? 4.288 0.613 -9.555 1.00 98.44 75 TYR A C 1
ATOM 584 O O . TYR A 1 75 ? 4.773 0.786 -8.429 1.00 98.44 75 TYR A O 1
ATOM 592 N N . THR A 1 76 ? 4.424 1.502 -10.540 1.00 98.06 76 THR A N 1
ATOM 593 C CA . THR A 1 76 ? 4.865 2.875 -10.262 1.00 98.06 76 THR A CA 1
ATOM 594 C C . THR A 1 76 ? 3.850 3.583 -9.370 1.00 98.06 76 THR A C 1
ATOM 596 O O . THR A 1 76 ? 2.679 3.198 -9.300 1.00 98.06 76 THR A O 1
ATOM 599 N N . TYR A 1 77 ? 4.277 4.641 -8.682 1.00 96.19 77 TYR A N 1
ATOM 600 C CA . TYR A 1 77 ? 3.374 5.405 -7.821 1.00 96.19 77 TYR A CA 1
ATOM 601 C C . TYR A 1 77 ? 2.208 6.011 -8.616 1.00 96.19 77 TYR A C 1
ATOM 603 O O . TYR A 1 77 ? 1.066 5.940 -8.171 1.00 96.19 77 TYR A O 1
ATOM 611 N N . ALA A 1 78 ? 2.479 6.540 -9.817 1.00 94.31 78 ALA A N 1
ATOM 612 C CA . ALA A 1 78 ? 1.461 7.091 -10.711 1.00 94.31 78 ALA A CA 1
ATOM 613 C C . ALA A 1 78 ? 0.379 6.060 -11.073 1.00 94.31 78 ALA A C 1
ATOM 615 O O . ALA A 1 78 ? -0.808 6.382 -11.010 1.00 94.31 78 ALA A O 1
ATOM 616 N N . ALA A 1 79 ? 0.779 4.814 -11.367 1.00 96.19 79 ALA A N 1
ATOM 617 C CA . ALA A 1 79 ? -0.169 3.722 -11.565 1.00 96.19 79 ALA A CA 1
ATOM 618 C C . ALA A 1 79 ? -0.948 3.451 -10.277 1.00 96.19 79 ALA A C 1
ATOM 620 O O . ALA A 1 79 ? -2.169 3.468 -10.305 1.00 96.19 79 ALA A O 1
ATOM 621 N N . ALA A 1 80 ? -0.270 3.296 -9.137 1.00 95.62 80 ALA A N 1
ATOM 622 C CA . ALA A 1 80 ? -0.904 2.988 -7.855 1.00 95.62 80 ALA A CA 1
ATOM 623 C C . ALA A 1 80 ? -2.023 3.972 -7.464 1.00 95.62 80 ALA A C 1
ATOM 625 O O . ALA A 1 80 ? -3.092 3.548 -7.019 1.00 95.62 80 ALA A O 1
ATOM 626 N N . ILE A 1 81 ? -1.795 5.278 -7.646 1.00 91.38 81 ILE A N 1
ATOM 627 C CA . ILE A 1 81 ? -2.787 6.320 -7.338 1.00 91.38 81 ILE A CA 1
ATOM 628 C C . ILE A 1 81 ? -3.810 6.539 -8.463 1.00 91.38 81 ILE A C 1
ATOM 630 O O . ILE A 1 81 ? -4.787 7.260 -8.252 1.00 91.38 81 ILE A O 1
ATOM 634 N N . ALA A 1 82 ? -3.587 5.949 -9.644 1.00 84.50 82 ALA A N 1
ATOM 635 C CA . ALA A 1 82 ? -4.429 6.056 -10.837 1.00 84.50 82 ALA A CA 1
ATOM 636 C C . ALA A 1 82 ? -4.795 7.504 -11.220 1.00 84.50 82 ALA A C 1
ATOM 638 O O . ALA A 1 82 ? -5.914 7.771 -11.648 1.00 84.50 82 ALA A O 1
ATOM 639 N N . SER A 1 83 ? -3.890 8.460 -10.966 1.00 65.06 83 SER A N 1
ATOM 640 C CA . SER A 1 83 ? -4.109 9.915 -11.094 1.00 65.06 83 SER A CA 1
ATOM 641 C C . SER A 1 83 ? -5.382 10.459 -10.404 1.00 65.06 83 SER A C 1
ATOM 643 O O . SER A 1 83 ? -5.715 11.631 -10.558 1.00 65.06 83 SER A O 1
ATOM 645 N N . ASN A 1 84 ? -6.049 9.664 -9.558 1.00 54.59 84 ASN A N 1
ATOM 646 C CA . ASN A 1 84 ? -7.322 9.974 -8.897 1.00 54.59 84 ASN A CA 1
ATOM 647 C C . ASN A 1 84 ? -7.169 10.922 -7.692 1.00 54.59 84 ASN A C 1
ATOM 649 O O . ASN A 1 84 ? -8.049 10.984 -6.833 1.00 54.59 84 ASN A O 1
ATOM 653 N N . TRP A 1 85 ? -6.078 11.694 -7.622 1.00 47.25 85 TRP A N 1
ATOM 654 C CA . TRP A 1 85 ? -5.847 12.671 -6.550 1.00 47.25 85 TRP A CA 1
ATOM 655 C C . TRP A 1 85 ? -6.957 13.735 -6.471 1.00 47.25 85 TRP A C 1
ATOM 657 O O . TRP A 1 85 ? -7.188 14.315 -5.411 1.00 47.25 85 TRP A O 1
ATOM 667 N N . GLU A 1 86 ? -7.676 13.976 -7.572 1.00 40.94 86 GLU A N 1
ATOM 668 C CA . GLU A 1 86 ? -8.779 14.938 -7.598 1.00 40.94 86 GLU A CA 1
ATOM 669 C C . GLU A 1 86 ? -10.128 14.371 -7.143 1.00 40.94 86 GLU A C 1
ATOM 671 O O . GLU A 1 86 ? -10.971 15.151 -6.703 1.00 40.94 86 GLU A O 1
ATOM 676 N N . ARG A 1 87 ? -10.344 13.046 -7.197 1.00 42.06 87 ARG A N 1
ATOM 677 C CA . ARG A 1 87 ? -11.680 12.469 -6.963 1.00 42.06 87 ARG A CA 1
ATOM 678 C C . ARG A 1 87 ? -12.048 12.337 -5.487 1.00 42.06 87 ARG A C 1
ATOM 680 O O . ARG A 1 87 ? -13.228 12.331 -5.181 1.00 42.06 87 ARG A O 1
ATOM 687 N N . ASP A 1 88 ? -11.061 12.303 -4.594 1.00 41.25 88 ASP A N 1
ATOM 688 C CA . ASP A 1 88 ? -11.266 12.398 -3.148 1.00 41.25 88 ASP A CA 1
ATOM 689 C C . ASP A 1 88 ? -9.946 12.781 -2.475 1.00 41.25 88 ASP A C 1
ATOM 691 O O . ASP A 1 88 ? -9.052 11.951 -2.300 1.00 41.25 88 ASP A O 1
ATOM 695 N N . LYS A 1 89 ? -9.815 14.054 -2.081 1.00 43.56 89 LYS A N 1
ATOM 696 C CA . LYS A 1 89 ? -8.603 14.678 -1.500 1.00 43.56 89 LYS A CA 1
ATOM 697 C C . LYS A 1 89 ? -8.154 14.099 -0.141 1.00 43.56 89 LYS A C 1
ATOM 699 O O . LYS A 1 89 ? -7.405 14.748 0.588 1.00 43.56 89 LYS A O 1
ATOM 704 N N . SER A 1 90 ? -8.587 12.896 0.220 1.00 45.16 90 SER A N 1
ATOM 705 C CA . SER A 1 90 ? -8.199 12.214 1.457 1.00 45.16 90 SER A CA 1
ATOM 706 C C . SER A 1 90 ? -8.061 10.691 1.328 1.00 45.16 90 SER A C 1
ATOM 708 O O . SER A 1 90 ? -7.267 10.122 2.076 1.00 45.16 90 SER A O 1
ATOM 710 N N . LYS A 1 91 ? -8.764 10.027 0.393 1.00 54.75 91 LYS A N 1
ATOM 711 C CA . LYS A 1 91 ? -8.750 8.560 0.204 1.00 54.75 91 LYS A CA 1
ATOM 712 C C . LYS A 1 91 ? -8.993 8.177 -1.259 1.00 54.75 91 LYS A C 1
ATOM 714 O O . LYS A 1 91 ? -10.060 7.694 -1.621 1.00 54.75 91 LYS A O 1
ATOM 719 N N . GLY A 1 92 ? -8.004 8.402 -2.120 1.00 70.31 92 GLY A N 1
ATOM 720 C CA . GLY A 1 92 ? -8.104 7.968 -3.513 1.00 70.31 92 GLY A CA 1
ATOM 721 C C . GLY A 1 92 ? -8.215 6.443 -3.604 1.00 70.31 92 GLY A C 1
ATOM 722 O O . GLY A 1 92 ? -7.347 5.735 -3.091 1.00 70.31 92 GLY A O 1
ATOM 723 N N . GLN A 1 93 ? -9.250 5.944 -4.291 1.00 83.19 93 GLN A N 1
ATOM 724 C CA . GLN A 1 93 ? -9.405 4.520 -4.632 1.00 83.19 93 GLN A CA 1
ATOM 725 C C . GLN A 1 93 ? -8.099 3.941 -5.203 1.00 83.19 93 GLN A C 1
ATOM 727 O O . GLN A 1 93 ? -7.691 2.837 -4.847 1.00 83.19 93 GLN A O 1
ATOM 732 N N . GLY A 1 94 ? -7.398 4.716 -6.037 1.00 89.88 94 GLY A N 1
ATOM 733 C CA . GLY A 1 94 ? -6.212 4.245 -6.746 1.00 89.88 94 GLY A CA 1
ATOM 734 C C . GLY A 1 94 ? -6.581 3.115 -7.703 1.00 89.88 94 GLY A C 1
ATOM 735 O O . GLY A 1 94 ? -7.631 3.171 -8.335 1.00 89.88 94 GLY A O 1
ATOM 736 N N . ILE A 1 95 ? -5.740 2.086 -7.778 1.00 94.62 95 ILE A N 1
ATOM 737 C CA . ILE A 1 95 ? -6.010 0.849 -8.540 1.00 94.62 95 ILE A CA 1
ATOM 738 C C . ILE A 1 95 ? -6.801 -0.205 -7.753 1.00 94.62 95 ILE A C 1
ATOM 740 O O . ILE A 1 95 ? -6.916 -1.349 -8.184 1.00 94.62 95 ILE A O 1
ATOM 744 N N . CYS A 1 96 ? -7.309 0.142 -6.572 1.00 95.38 96 CYS A N 1
ATOM 745 C CA . CYS A 1 96 ? -8.043 -0.801 -5.741 1.00 95.38 96 CYS A CA 1
ATOM 746 C C . CYS A 1 96 ? -9.466 -1.066 -6.262 1.00 95.38 96 CYS A C 1
ATOM 748 O O . CYS A 1 96 ? -10.055 -0.198 -6.911 1.00 95.38 96 CYS A O 1
ATOM 750 N N . PRO A 1 97 ? -10.050 -2.235 -5.933 1.00 93.12 97 PRO A N 1
ATOM 751 C CA . PRO A 1 97 ? -11.442 -2.547 -6.252 1.00 93.12 97 PRO A CA 1
ATOM 752 C C . PRO A 1 97 ? -12.438 -1.531 -5.680 1.00 93.12 97 PRO A C 1
ATOM 754 O O . PRO A 1 97 ? -12.145 -0.830 -4.710 1.00 93.12 97 PRO A O 1
ATOM 757 N N . ASP A 1 98 ? -13.653 -1.503 -6.221 1.00 87.00 98 ASP A N 1
ATOM 758 C CA . ASP A 1 98 ? -14.714 -0.627 -5.720 1.00 87.00 98 ASP A CA 1
ATOM 759 C C . ASP A 1 98 ? -15.039 -0.888 -4.243 1.00 87.00 98 ASP A C 1
ATOM 761 O O . ASP A 1 98 ? -15.141 -2.025 -3.775 1.00 87.00 98 ASP A O 1
ATOM 765 N N . GLY A 1 99 ? -15.202 0.194 -3.478 1.00 84.44 99 GLY A N 1
ATOM 766 C CA . GLY A 1 99 ? -15.380 0.124 -2.025 1.00 84.44 99 GLY A CA 1
ATOM 767 C C . GLY A 1 99 ? -14.092 -0.174 -1.245 1.00 84.44 99 GLY A C 1
ATOM 768 O O . GLY A 1 99 ? -14.153 -0.358 -0.024 1.00 84.44 99 GLY A O 1
ATOM 769 N N . TRP A 1 100 ? -12.943 -0.198 -1.921 1.00 92.94 100 TRP A N 1
ATOM 770 C CA . TRP A 1 100 ? -11.602 -0.289 -1.350 1.00 92.94 100 TRP A CA 1
ATOM 771 C C . TRP A 1 100 ? -10.744 0.881 -1.834 1.00 92.94 100 TRP A C 1
ATOM 773 O O . TRP A 1 100 ? -11.050 1.530 -2.831 1.00 92.94 100 TRP A O 1
ATOM 783 N N . HIS A 1 101 ? -9.657 1.161 -1.123 1.00 91.81 101 HIS A N 1
ATOM 784 C CA . HIS A 1 101 ? -8.728 2.223 -1.492 1.00 91.81 101 HIS A CA 1
ATOM 785 C C . HIS A 1 101 ? -7.282 1.853 -1.190 1.00 91.81 101 HIS A C 1
ATOM 787 O O . HIS A 1 101 ? -6.989 0.939 -0.408 1.00 91.81 101 HIS A O 1
ATOM 793 N N . LEU A 1 102 ? -6.376 2.596 -1.827 1.00 93.50 102 LEU A N 1
ATOM 794 C CA . LEU A 1 102 ? -4.955 2.544 -1.537 1.00 93.50 102 LEU A CA 1
ATOM 795 C C . LEU A 1 102 ? -4.718 3.146 -0.135 1.00 93.50 102 LEU A C 1
ATOM 797 O O . LEU A 1 102 ? -5.031 4.322 0.084 1.00 93.50 102 LEU A O 1
ATOM 801 N N . PRO A 1 103 ? -4.165 2.379 0.821 1.00 93.25 103 PRO A N 1
ATOM 802 C CA . PRO A 1 103 ? -3.996 2.807 2.200 1.00 93.25 103 PRO A CA 1
ATOM 803 C C . PRO A 1 103 ? -3.103 4.037 2.291 1.00 93.25 103 PRO A C 1
ATOM 805 O O . PRO A 1 103 ? -2.010 4.091 1.719 1.00 93.25 103 PRO A O 1
ATOM 808 N N . SER A 1 104 ? -3.556 5.009 3.066 1.00 90.94 104 SER A N 1
ATOM 809 C CA . SER A 1 104 ? -2.751 6.157 3.464 1.00 90.94 104 SER A CA 1
ATOM 810 C C . SER A 1 104 ? -1.629 5.748 4.416 1.00 90.94 104 SER A C 1
ATOM 812 O O . SER A 1 104 ? -1.651 4.691 5.053 1.00 90.94 104 SER A O 1
ATOM 814 N N . ASP A 1 105 ? -0.632 6.613 4.552 1.00 89.81 105 ASP A N 1
ATOM 815 C CA . ASP A 1 105 ? 0.423 6.430 5.540 1.00 89.81 105 ASP A CA 1
ATOM 816 C C . ASP A 1 105 ? -0.124 6.357 6.979 1.00 89.81 105 ASP A C 1
ATOM 818 O O . ASP A 1 105 ? 0.345 5.545 7.775 1.00 89.81 105 ASP A O 1
ATOM 822 N N . GLU A 1 106 ? -1.170 7.124 7.296 1.00 88.88 106 GLU A N 1
ATOM 823 C CA . GLU A 1 106 ? -1.853 7.058 8.594 1.00 88.88 106 GLU A CA 1
ATOM 824 C C . GLU A 1 106 ? -2.532 5.700 8.824 1.00 88.88 106 GLU A C 1
ATOM 826 O O . GLU A 1 106 ? -2.424 5.123 9.907 1.00 88.88 106 GLU A O 1
ATOM 831 N N . GLU A 1 107 ? -3.164 5.120 7.802 1.00 91.56 107 GLU A N 1
ATOM 832 C CA . GLU A 1 107 ? -3.763 3.785 7.909 1.00 91.56 107 GLU A CA 1
ATOM 833 C C . GLU A 1 107 ? -2.707 2.701 8.135 1.00 91.56 107 GLU A C 1
ATOM 835 O O . GLU A 1 107 ? -2.936 1.782 8.924 1.00 91.56 107 GLU A O 1
ATOM 840 N N . TRP A 1 108 ? -1.520 2.844 7.545 1.00 96.19 108 TRP A N 1
ATOM 841 C CA . TRP A 1 108 ? -0.379 1.990 7.865 1.00 96.19 108 TRP A CA 1
ATOM 842 C C . TRP A 1 108 ? 0.130 2.185 9.298 1.00 96.19 108 TRP A C 1
ATOM 844 O O . TRP A 1 108 ? 0.523 1.209 9.939 1.00 96.19 108 TRP A O 1
ATOM 854 N N . LYS A 1 109 ? 0.144 3.413 9.837 1.00 92.44 109 LYS A N 1
ATOM 855 C CA . LYS A 1 109 ? 0.493 3.662 11.251 1.00 92.44 109 LYS A CA 1
ATOM 856 C C . LYS A 1 109 ? -0.489 2.988 12.204 1.00 92.44 109 LYS A C 1
ATOM 858 O O . LYS A 1 109 ? -0.046 2.365 13.168 1.00 92.44 109 LYS A O 1
ATOM 863 N N . ILE A 1 110 ? -1.786 3.046 11.904 1.00 92.62 110 ILE A N 1
ATOM 864 C CA . ILE A 1 110 ? -2.821 2.342 12.672 1.00 92.62 110 ILE A CA 1
ATOM 865 C C . ILE A 1 110 ? -2.578 0.831 12.635 1.00 92.62 110 ILE A C 1
ATOM 867 O O . ILE A 1 110 ? -2.561 0.206 13.694 1.00 92.62 110 ILE A O 1
ATOM 871 N N . LEU A 1 111 ? -2.325 0.250 11.457 1.00 97.25 111 LEU A N 1
ATOM 872 C CA . LEU A 1 111 ? -2.036 -1.181 11.326 1.00 97.25 111 LEU A CA 1
ATOM 873 C C . LEU A 1 111 ? -0.845 -1.595 12.200 1.00 97.25 111 LEU A C 1
ATOM 875 O O . LEU A 1 111 ? -0.967 -2.513 13.006 1.00 97.25 111 LEU A O 1
ATOM 879 N N . LYS A 1 112 ? 0.282 -0.880 12.080 1.00 96.94 112 LYS A N 1
ATOM 880 C CA . LYS A 1 112 ? 1.507 -1.143 12.853 1.00 96.94 112 LYS A CA 1
ATOM 881 C C . LYS A 1 112 ? 1.261 -1.076 14.359 1.00 96.94 112 LYS A C 1
ATOM 883 O O . LYS A 1 112 ? 1.580 -2.022 15.068 1.00 96.94 112 LYS A O 1
ATOM 888 N N . GLY A 1 113 ? 0.655 0.010 14.837 1.00 94.94 113 GLY A N 1
ATOM 889 C CA . GLY A 1 113 ? 0.383 0.192 16.262 1.00 94.94 113 GLY A CA 1
ATOM 890 C C . GLY A 1 113 ? -0.690 -0.746 16.819 1.00 94.94 113 GLY A C 1
ATOM 891 O O . GLY A 1 113 ? -0.772 -0.920 18.027 1.00 94.94 113 GLY A O 1
ATOM 892 N N . THR A 1 114 ? -1.517 -1.354 15.965 1.00 94.94 114 THR A N 1
ATOM 893 C CA . THR A 1 114 ? -2.518 -2.348 16.388 1.00 94.94 114 THR A CA 1
ATOM 894 C C . THR A 1 114 ? -1.876 -3.689 16.746 1.00 94.94 114 THR A C 1
ATOM 896 O O . THR A 1 114 ? -2.418 -4.415 17.574 1.00 94.94 114 THR A O 1
ATOM 899 N N . VAL A 1 115 ? -0.753 -4.035 16.110 1.00 96.44 115 VAL A N 1
ATOM 900 C CA . VAL A 1 115 ? -0.120 -5.360 16.234 1.00 96.44 115 VAL A CA 1
ATOM 901 C C . VAL A 1 115 ? 1.197 -5.346 17.009 1.00 96.44 115 VAL A C 1
ATOM 903 O O . VAL A 1 115 ? 1.658 -6.406 17.416 1.00 96.44 115 VAL A O 1
ATOM 906 N N . ASP A 1 116 ? 1.825 -4.182 17.188 1.00 97.81 116 ASP A N 1
ATOM 907 C CA . ASP A 1 116 ? 3.060 -4.056 17.965 1.00 97.81 116 ASP A CA 1
ATOM 908 C C . ASP A 1 116 ? 2.787 -4.271 19.457 1.00 97.81 116 ASP A C 1
ATOM 910 O O . ASP A 1 116 ? 1.864 -3.683 20.024 1.00 97.81 116 ASP A O 1
ATOM 914 N N . THR A 1 117 ? 3.611 -5.083 20.115 1.00 96.81 117 THR A N 1
ATOM 915 C CA . THR A 1 117 ? 3.393 -5.438 21.526 1.00 96.81 117 THR A CA 1
ATOM 916 C C . THR A 1 117 ? 3.848 -4.355 22.500 1.00 96.81 117 THR A C 1
ATOM 918 O O . THR A 1 117 ? 3.502 -4.402 23.682 1.00 96.81 117 THR A O 1
ATOM 921 N N . LYS A 1 118 ? 4.619 -3.367 22.026 1.00 96.06 118 LYS A N 1
ATOM 922 C CA . LYS A 1 118 ? 5.197 -2.310 22.861 1.00 96.06 118 LYS A CA 1
ATOM 923 C C . LYS A 1 118 ? 4.617 -0.932 22.563 1.00 96.06 118 LYS A C 1
ATOM 925 O O . LYS A 1 118 ? 4.445 -0.135 23.484 1.00 96.06 118 LYS A O 1
ATOM 930 N N . TYR A 1 119 ? 4.344 -0.630 21.297 1.00 91.62 119 TYR A N 1
ATOM 931 C CA . TYR A 1 119 ? 3.945 0.704 20.857 1.00 91.62 119 TYR A CA 1
ATOM 932 C C . TYR A 1 119 ? 2.569 0.692 20.192 1.00 91.62 119 TYR A C 1
ATOM 934 O O . TYR A 1 119 ? 2.439 0.426 19.001 1.00 91.62 119 TYR A O 1
ATOM 942 N N . GLY A 1 120 ? 1.542 1.063 20.955 1.00 86.50 120 GLY A N 1
ATOM 943 C CA . GLY A 1 120 ? 0.165 1.131 20.467 1.00 86.50 120 GLY A CA 1
ATOM 944 C C . GLY A 1 120 ? -0.077 2.156 19.348 1.00 86.50 120 GLY A C 1
ATOM 945 O O . GLY A 1 120 ? 0.793 2.951 18.969 1.00 86.50 120 GLY A O 1
ATOM 946 N N . VAL A 1 121 ? -1.308 2.165 18.831 1.00 87.44 121 VAL A N 1
ATOM 947 C CA . VAL A 1 121 ? -1.793 3.174 17.873 1.00 87.44 121 VAL A CA 1
ATOM 948 C C . VAL A 1 121 ? -1.615 4.587 18.444 1.00 87.44 121 VAL A C 1
ATOM 950 O O . VAL A 1 121 ? -1.928 4.841 19.603 1.00 87.44 121 VAL A O 1
ATOM 953 N N . GLY A 1 122 ? -1.110 5.514 17.623 1.00 80.06 122 GLY A N 1
ATOM 954 C CA . GLY A 1 122 ? -0.883 6.914 18.010 1.00 80.06 122 GLY A CA 1
ATOM 955 C C . GLY A 1 122 ? 0.438 7.184 18.740 1.00 80.06 122 GLY A C 1
ATOM 956 O O . GLY A 1 122 ? 0.737 8.336 19.044 1.00 80.06 122 GLY A O 1
ATOM 957 N N . HIS A 1 123 ? 1.255 6.159 19.004 1.00 89.50 123 HIS A N 1
ATOM 958 C CA . HIS A 1 123 ? 2.589 6.359 19.568 1.00 89.50 123 HIS A CA 1
ATOM 959 C C . HIS A 1 123 ? 3.528 7.066 18.567 1.00 89.50 123 HIS A C 1
ATOM 961 O O . HIS A 1 123 ? 3.598 6.688 17.396 1.00 89.50 123 HIS A O 1
ATOM 967 N N . ASN A 1 124 ? 4.319 8.037 19.037 1.00 85.94 124 ASN A N 1
ATOM 968 C CA . ASN A 1 124 ? 5.177 8.898 18.199 1.00 85.94 124 ASN A CA 1
ATOM 969 C C . ASN A 1 124 ? 6.260 8.148 17.391 1.00 85.94 124 ASN A C 1
ATOM 971 O O . ASN A 1 124 ? 6.769 8.650 16.388 1.00 85.94 124 ASN A O 1
ATOM 975 N N . VAL A 1 125 ? 6.606 6.919 17.793 1.00 92.50 125 VAL A N 1
ATOM 976 C CA . VAL A 1 125 ? 7.518 6.042 17.036 1.00 92.50 125 VAL A CA 1
ATOM 977 C C . VAL A 1 125 ? 7.030 5.821 15.599 1.00 92.50 125 VAL A C 1
ATOM 979 O O . VAL A 1 125 ? 7.846 5.656 14.691 1.00 92.50 125 VAL A O 1
ATOM 982 N N . TRP A 1 126 ? 5.712 5.863 15.375 1.00 92.50 126 TRP A N 1
ATOM 983 C CA . TRP A 1 126 ? 5.099 5.648 14.067 1.00 92.50 126 TRP A CA 1
ATOM 984 C C . TRP A 1 126 ? 5.229 6.847 13.119 1.00 92.50 126 TRP A C 1
ATOM 986 O O . TRP A 1 126 ? 5.039 6.675 11.911 1.00 92.50 126 TRP A O 1
ATOM 996 N N . ASP A 1 127 ? 5.649 8.011 13.621 1.00 90.56 127 ASP A N 1
ATOM 997 C CA . ASP A 1 127 ? 5.882 9.230 12.836 1.00 90.56 127 ASP A CA 1
ATOM 998 C C . ASP A 1 127 ? 7.332 9.382 12.352 1.00 90.56 127 ASP A C 1
ATOM 1000 O O . ASP A 1 127 ? 7.608 10.157 11.438 1.00 90.56 127 ASP A O 1
ATOM 1004 N N . SER A 1 128 ? 8.270 8.617 12.921 1.00 92.38 128 SER A N 1
ATOM 1005 C CA . SER A 1 128 ? 9.703 8.723 12.598 1.00 92.38 128 SER A CA 1
ATOM 1006 C C . SER A 1 128 ? 10.024 8.274 11.160 1.00 92.38 128 SER A C 1
ATOM 1008 O O . SER A 1 128 ? 9.294 7.493 10.566 1.00 92.38 128 SER A O 1
ATOM 1010 N N . ILE A 1 129 ? 11.128 8.707 10.555 1.00 96.44 129 ILE A N 1
ATOM 1011 C CA . ILE A 1 129 ? 11.589 8.123 9.278 1.00 96.44 129 ILE A CA 1
ATOM 1012 C C . ILE A 1 129 ? 12.570 6.989 9.585 1.00 96.44 129 ILE A C 1
ATOM 1014 O O . ILE A 1 129 ? 13.386 7.093 10.497 1.00 96.44 129 ILE A O 1
ATOM 1018 N N . GLY A 1 130 ? 12.503 5.898 8.824 1.00 97.56 130 GLY A N 1
ATOM 1019 C CA . GLY A 1 130 ? 13.382 4.745 8.987 1.00 97.56 130 GLY A CA 1
ATOM 1020 C C . GLY A 1 130 ? 12.706 3.576 9.697 1.00 97.56 130 GLY A C 1
ATOM 1021 O O . GLY A 1 130 ? 11.517 3.332 9.507 1.00 97.56 130 GLY A O 1
ATOM 1022 N N . TRP A 1 131 ? 13.486 2.793 10.447 1.00 97.12 131 TRP A N 1
ATOM 1023 C CA . TRP A 1 131 ? 13.002 1.601 11.148 1.00 97.12 131 TRP A CA 1
ATOM 1024 C C . TRP A 1 131 ? 12.252 1.971 12.431 1.00 97.12 131 TRP A C 1
ATOM 1026 O O . TRP A 1 131 ? 12.834 2.521 13.362 1.00 97.12 131 TRP A O 1
ATOM 1036 N N . GLN A 1 132 ? 10.976 1.614 12.484 1.00 96.75 132 GLN A N 1
ATOM 1037 C CA . GLN A 1 132 ? 10.034 1.940 13.546 1.00 96.75 132 GLN A CA 1
ATOM 1038 C C . GLN A 1 132 ? 9.519 0.684 14.253 1.00 96.75 132 GLN A C 1
ATOM 1040 O O . GLN A 1 132 ? 9.564 -0.421 13.702 1.00 96.75 132 GLN A O 1
ATOM 1045 N N . GLY A 1 133 ? 8.952 0.892 15.439 1.00 96.62 133 GLY A N 1
ATOM 1046 C CA . GLY A 1 133 ? 8.299 -0.149 16.222 1.00 96.62 133 GLY A CA 1
ATOM 1047 C C . GLY A 1 133 ? 9.270 -1.018 17.013 1.00 96.62 133 GLY A C 1
ATOM 1048 O O . GLY A 1 133 ? 10.475 -0.743 17.107 1.00 96.62 133 GLY A O 1
ATOM 1049 N N . TYR A 1 134 ? 8.715 -2.070 17.599 1.00 97.94 134 TYR A N 1
ATOM 1050 C CA . TYR A 1 134 ? 9.435 -3.117 18.303 1.00 97.94 134 TYR A CA 1
ATOM 1051 C C . TYR A 1 134 ? 9.375 -4.417 17.503 1.00 97.94 134 TYR A C 1
ATOM 1053 O O . TYR A 1 134 ? 10.418 -4.891 17.043 1.00 97.94 134 TYR A O 1
ATOM 1061 N N . ASP A 1 135 ? 8.169 -4.931 17.268 1.00 97.94 135 ASP A N 1
ATOM 1062 C CA . ASP A 1 135 ? 7.944 -6.259 16.702 1.00 97.94 135 ASP A CA 1
ATOM 1063 C C . ASP A 1 135 ? 6.762 -6.364 15.726 1.00 97.94 135 ASP A C 1
ATOM 1065 O O . ASP A 1 135 ? 6.494 -7.460 15.235 1.00 97.94 135 ASP A O 1
ATOM 1069 N N . ALA A 1 136 ? 6.112 -5.255 15.350 1.00 97.56 136 ALA A N 1
ATOM 1070 C CA . ALA A 1 136 ? 4.998 -5.260 14.391 1.00 97.56 136 ALA A CA 1
ATOM 1071 C C . ALA A 1 136 ? 5.275 -6.058 13.099 1.00 97.56 136 ALA A C 1
ATOM 1073 O O . ALA A 1 136 ? 4.407 -6.766 12.585 1.00 97.56 136 ALA A O 1
ATOM 1074 N N . GLY A 1 137 ? 6.502 -5.989 12.577 1.00 97.44 137 GLY A N 1
ATOM 1075 C CA . GLY A 1 137 ? 6.912 -6.731 11.388 1.00 97.44 137 GLY A CA 1
ATOM 1076 C C . GLY A 1 137 ? 6.898 -8.249 11.586 1.00 97.44 137 GLY A C 1
ATOM 1077 O O . GLY A 1 137 ? 6.649 -8.970 10.628 1.00 97.44 137 GLY A O 1
ATOM 1078 N N . ASN A 1 138 ? 7.106 -8.756 12.805 1.00 97.62 138 ASN A N 1
ATOM 1079 C CA . ASN A 1 138 ? 6.983 -10.186 13.100 1.00 97.62 138 ASN A CA 1
ATOM 1080 C C . ASN A 1 138 ? 5.538 -10.686 12.927 1.00 97.62 138 ASN A C 1
ATOM 1082 O O . ASN A 1 138 ? 5.322 -11.757 12.364 1.00 97.62 138 ASN A O 1
ATOM 1086 N N . PHE A 1 139 ? 4.561 -9.884 13.360 1.00 98.12 139 PHE A N 1
ATOM 1087 C CA . PHE A 1 139 ? 3.134 -10.216 13.300 1.00 98.12 139 PHE A CA 1
ATOM 1088 C C . PHE A 1 139 ? 2.523 -10.035 11.910 1.00 98.12 139 PHE A C 1
ATOM 1090 O O . PHE A 1 139 ? 1.550 -10.716 11.579 1.00 98.12 139 PHE A O 1
ATOM 1097 N N . LEU A 1 140 ? 3.060 -9.107 11.111 1.00 98.38 140 LEU A N 1
ATOM 1098 C CA . LEU A 1 140 ? 2.535 -8.767 9.784 1.00 98.38 140 LEU A CA 1
ATOM 1099 C C . LEU A 1 140 ? 3.193 -9.555 8.651 1.00 98.38 140 LEU A C 1
ATOM 1101 O O . LEU A 1 140 ? 2.562 -9.756 7.614 1.00 98.38 140 LEU A O 1
ATOM 1105 N N . LYS A 1 141 ? 4.451 -9.983 8.804 1.00 98.06 141 LYS A N 1
ATOM 1106 C CA . LYS A 1 141 ? 5.114 -10.829 7.805 1.00 98.06 141 LYS A CA 1
ATOM 1107 C C . LYS A 1 141 ? 4.402 -12.172 7.664 1.00 98.06 141 LYS A C 1
ATOM 1109 O O . LYS A 1 141 ? 3.928 -12.741 8.645 1.00 98.06 141 LYS A O 1
ATOM 1114 N N . SER A 1 142 ? 4.393 -12.694 6.441 1.00 97.62 142 SER A N 1
ATOM 1115 C CA . SER A 1 142 ? 3.993 -14.069 6.153 1.00 97.62 142 SER A CA 1
ATOM 1116 C C . SER A 1 142 ? 4.851 -15.077 6.922 1.00 97.62 142 SER A C 1
ATOM 1118 O O . SER A 1 142 ? 6.022 -14.832 7.226 1.00 97.62 142 SER A O 1
ATOM 1120 N N . ALA A 1 143 ? 4.267 -16.247 7.180 1.00 97.25 143 ALA A N 1
ATOM 1121 C CA . ALA A 1 143 ? 4.959 -17.390 7.776 1.00 97.25 143 ALA A CA 1
ATOM 1122 C C . ALA A 1 143 ? 5.843 -18.162 6.773 1.00 97.25 143 ALA A C 1
ATOM 1124 O O . ALA A 1 143 ? 6.429 -19.183 7.119 1.00 97.25 143 ALA A O 1
ATOM 1125 N N . TYR A 1 144 ? 5.940 -17.675 5.535 1.00 95.94 144 TYR A N 1
ATOM 1126 C CA . TYR A 1 144 ? 6.654 -18.297 4.423 1.00 95.94 144 TYR A CA 1
ATOM 1127 C C . TYR A 1 144 ? 7.268 -17.240 3.497 1.00 95.94 144 TYR A C 1
ATOM 1129 O O . TYR A 1 144 ? 6.903 -16.061 3.547 1.00 95.94 144 TYR A O 1
ATOM 1137 N N . GLY A 1 145 ? 8.166 -17.685 2.617 1.00 94.75 145 GLY A N 1
ATOM 1138 C CA . GLY A 1 145 ? 8.749 -16.886 1.539 1.00 94.75 145 GLY A CA 1
ATOM 1139 C C . GLY A 1 145 ? 9.911 -15.980 1.946 1.00 94.75 145 GLY A C 1
ATOM 1140 O O . GLY A 1 145 ? 10.562 -15.448 1.057 1.00 94.75 145 GLY A O 1
ATOM 1141 N N . TRP A 1 146 ? 10.185 -15.797 3.244 1.00 97.12 146 TRP A N 1
ATOM 1142 C CA . TRP A 1 146 ? 11.337 -15.026 3.715 1.00 97.12 146 TRP A CA 1
ATOM 1143 C C . TRP A 1 146 ? 12.560 -15.920 3.899 1.00 97.12 146 TRP A C 1
ATOM 1145 O O . TRP A 1 146 ? 12.558 -16.845 4.717 1.00 97.12 146 TRP A O 1
ATOM 1155 N N . ASP A 1 147 ? 13.633 -15.578 3.197 1.00 95.81 147 ASP A N 1
ATOM 1156 C CA . ASP A 1 147 ? 14.891 -16.316 3.223 1.00 95.81 147 ASP A CA 1
ATOM 1157 C C . ASP A 1 147 ? 15.562 -16.282 4.603 1.00 95.81 147 ASP A C 1
ATOM 1159 O O . ASP A 1 147 ? 15.258 -15.456 5.473 1.00 95.81 147 ASP A O 1
ATOM 1163 N N . ASN A 1 148 ? 16.530 -17.181 4.810 1.00 93.94 148 ASN A N 1
ATOM 1164 C CA . ASN A 1 148 ? 17.334 -17.279 6.035 1.00 93.94 148 ASN A CA 1
ATOM 1165 C C . ASN A 1 148 ? 16.500 -17.453 7.318 1.00 93.94 148 ASN A C 1
ATOM 1167 O O . ASN A 1 148 ? 16.868 -16.938 8.381 1.00 93.94 148 ASN A O 1
ATOM 1171 N N . ASN A 1 149 ? 15.370 -18.164 7.219 1.00 92.62 149 ASN A N 1
ATOM 1172 C CA . ASN A 1 149 ? 14.432 -18.401 8.319 1.00 92.62 149 ASN A CA 1
ATOM 1173 C C . ASN A 1 149 ? 13.953 -17.094 8.978 1.00 92.62 149 ASN A C 1
ATOM 1175 O O . ASN A 1 149 ? 13.828 -17.007 10.200 1.00 92.62 149 ASN A O 1
ATOM 1179 N N . LYS A 1 150 ? 13.722 -16.048 8.172 1.00 96.56 150 LYS A N 1
ATOM 1180 C CA . LYS A 1 150 ? 13.260 -14.726 8.639 1.00 96.56 150 LYS A CA 1
ATOM 1181 C C . LYS A 1 150 ? 11.762 -14.505 8.456 1.00 96.56 150 LYS A C 1
ATOM 1183 O O . LYS A 1 150 ? 11.315 -13.353 8.461 1.00 96.56 150 LYS A O 1
ATOM 1188 N N . ASN A 1 151 ? 11.001 -15.588 8.326 1.00 97.50 151 ASN A N 1
ATOM 1189 C CA . ASN A 1 151 ? 9.542 -15.556 8.300 1.00 97.50 151 ASN A CA 1
ATOM 1190 C C . ASN A 1 151 ? 8.993 -14.859 9.554 1.00 97.50 151 ASN A C 1
ATOM 1192 O O . ASN A 1 151 ? 9.610 -14.888 10.621 1.00 97.50 151 ASN A O 1
ATOM 1196 N N . GLY A 1 152 ? 7.847 -14.198 9.407 1.00 97.25 152 GLY A N 1
ATOM 1197 C CA . GLY A 1 152 ? 7.050 -13.770 10.554 1.00 97.25 152 GLY A CA 1
ATOM 1198 C C . GLY A 1 152 ? 6.240 -14.929 11.121 1.00 97.25 152 GLY A C 1
ATOM 1199 O O . GLY A 1 152 ? 6.231 -16.028 10.573 1.00 97.25 152 GLY A O 1
ATOM 1200 N N . ASN A 1 153 ? 5.503 -14.672 12.195 1.00 96.81 153 ASN A N 1
ATOM 1201 C CA . ASN A 1 153 ? 4.530 -15.635 12.716 1.00 96.81 153 ASN A CA 1
ATOM 1202 C C . ASN A 1 153 ? 3.128 -15.455 12.103 1.00 96.81 153 ASN A C 1
ATOM 1204 O O . ASN A 1 153 ? 2.255 -16.289 12.325 1.00 96.81 153 ASN A O 1
ATOM 1208 N N . ASN A 1 154 ? 2.916 -14.368 11.350 1.00 97.81 154 ASN A N 1
ATOM 1209 C CA . ASN A 1 154 ? 1.666 -14.009 10.687 1.00 97.81 154 ASN A CA 1
ATOM 1210 C C . ASN A 1 154 ? 0.411 -14.046 11.581 1.00 97.81 154 ASN A C 1
ATOM 1212 O O . ASN A 1 154 ? -0.696 -14.253 11.089 1.00 97.81 154 ASN A O 1
ATOM 1216 N N . GLN A 1 155 ? 0.540 -13.843 12.894 1.00 97.88 155 GLN A N 1
ATOM 1217 C CA . GLN A 1 155 ? -0.608 -13.927 13.809 1.00 97.88 155 GLN A CA 1
ATOM 1218 C C . GLN A 1 155 ? -1.673 -12.849 13.544 1.00 97.88 155 GLN A C 1
ATOM 1220 O O . GLN A 1 155 ? -2.820 -13.008 13.948 1.00 97.88 155 GLN A O 1
ATOM 1225 N N . SER A 1 156 ? -1.320 -11.769 12.839 1.00 97.44 156 SER A N 1
ATOM 1226 C CA . SER A 1 156 ? -2.290 -10.770 12.370 1.00 97.44 156 SER A CA 1
ATOM 1227 C C . SER A 1 156 ? -3.138 -11.243 11.179 1.00 97.44 156 SER A C 1
ATOM 1229 O O . SER A 1 156 ? -4.154 -10.628 10.871 1.00 97.44 156 SER A O 1
ATOM 1231 N N . GLY A 1 157 ? -2.695 -12.281 10.463 1.00 97.69 157 GLY A N 1
ATOM 1232 C CA . GLY A 1 157 ? -3.259 -12.725 9.190 1.00 97.69 157 GLY A CA 1
ATOM 1233 C C . GLY A 1 157 ? -2.942 -11.818 7.994 1.00 97.69 157 GLY A C 1
ATOM 1234 O O . GLY A 1 157 ? -3.368 -12.130 6.882 1.00 97.69 157 GLY A O 1
ATOM 1235 N N . PHE A 1 158 ? -2.180 -10.729 8.169 1.00 98.12 158 PHE A N 1
ATOM 1236 C CA . PHE A 1 158 ? -1.840 -9.802 7.083 1.00 98.12 158 PHE A CA 1
ATOM 1237 C C . PHE A 1 158 ? -1.103 -10.489 5.928 1.00 98.12 158 PHE A C 1
ATOM 1239 O O . PHE A 1 158 ? -1.401 -10.224 4.774 1.00 98.12 158 PHE A O 1
ATOM 1246 N N . SER A 1 159 ? -0.200 -11.426 6.215 1.00 97.56 159 SER A N 1
ATOM 1247 C CA . SER A 1 159 ? 0.526 -12.233 5.224 1.00 97.56 159 SER A CA 1
ATOM 1248 C C . SER A 1 159 ? 1.474 -11.430 4.324 1.00 97.56 159 SER A C 1
ATOM 1250 O O . SER A 1 159 ? 1.539 -11.651 3.120 1.00 97.56 159 SER A O 1
ATOM 1252 N N . GLY A 1 160 ? 2.233 -10.489 4.892 1.00 97.44 160 GLY A N 1
ATOM 1253 C CA . GLY A 1 160 ? 3.204 -9.670 4.158 1.00 97.44 160 GLY A CA 1
ATOM 1254 C C . GLY A 1 160 ? 4.378 -10.484 3.600 1.00 97.44 160 GLY A C 1
ATOM 1255 O O . GLY A 1 160 ? 5.294 -10.833 4.346 1.00 97.44 160 GLY A O 1
ATOM 1256 N N . ILE A 1 161 ? 4.357 -10.743 2.291 1.00 96.75 161 ILE A N 1
ATOM 1257 C CA . ILE A 1 161 ? 5.365 -11.519 1.548 1.00 96.75 161 ILE A CA 1
ATOM 1258 C C . ILE A 1 161 ? 6.525 -10.653 1.010 1.00 96.75 161 ILE A C 1
ATOM 1260 O O . ILE A 1 161 ? 6.318 -9.471 0.706 1.00 96.75 161 ILE A O 1
ATOM 1264 N N . PRO A 1 162 ? 7.739 -11.212 0.843 1.00 97.12 162 PRO A N 1
ATOM 1265 C CA . PRO A 1 162 ? 8.916 -10.476 0.383 1.00 97.12 162 PRO A CA 1
ATOM 1266 C C . PRO A 1 162 ? 9.040 -10.466 -1.150 1.00 97.12 162 PRO A C 1
ATOM 1268 O O . PRO A 1 162 ? 9.963 -11.042 -1.724 1.00 97.12 162 PRO A O 1
ATOM 1271 N N . GLY A 1 163 ? 8.100 -9.791 -1.816 1.00 96.06 163 GLY A N 1
ATOM 1272 C CA . GLY A 1 163 ? 8.028 -9.702 -3.283 1.00 96.06 163 GLY A CA 1
ATOM 1273 C C . GLY A 1 163 ? 9.072 -8.806 -3.961 1.00 96.06 163 GLY A C 1
ATOM 1274 O O . GLY A 1 163 ? 8.995 -8.578 -5.164 1.00 96.06 163 GLY A O 1
ATOM 1275 N N . GLY A 1 164 ? 10.024 -8.256 -3.206 1.00 97.44 164 GLY A N 1
ATOM 1276 C CA . GLY A 1 164 ? 11.062 -7.377 -3.726 1.00 97.44 164 GLY A CA 1
ATOM 1277 C C 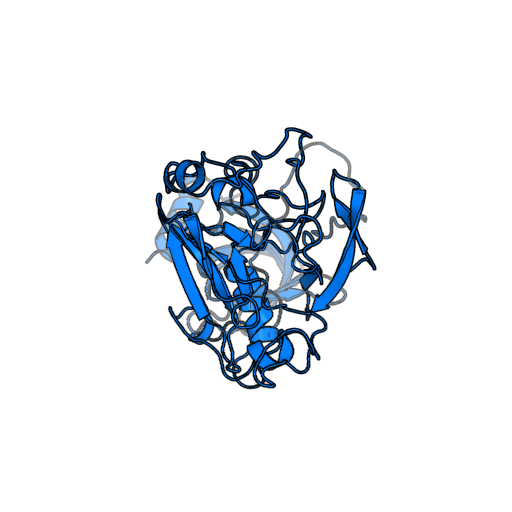. GLY A 1 164 ? 10.531 -6.023 -4.197 1.00 97.44 164 GLY A C 1
ATOM 1278 O O . GLY A 1 164 ? 9.600 -5.450 -3.619 1.00 97.44 164 GLY A O 1
ATOM 1279 N N . LEU A 1 165 ? 11.209 -5.456 -5.192 1.00 97.94 165 LEU A N 1
ATOM 1280 C CA . LEU A 1 165 ? 10.843 -4.215 -5.869 1.00 97.94 165 LEU A CA 1
ATOM 1281 C C . LEU A 1 165 ? 11.488 -4.131 -7.252 1.00 97.94 165 LEU A C 1
ATOM 1283 O O . LEU A 1 165 ? 12.522 -4.758 -7.495 1.00 97.94 165 LEU A O 1
ATOM 1287 N N . ARG A 1 166 ? 10.943 -3.248 -8.092 1.00 98.19 166 ARG A N 1
ATOM 1288 C CA . ARG A 1 166 ? 11.631 -2.722 -9.270 1.00 98.19 166 ARG A CA 1
ATOM 1289 C C . ARG A 1 166 ? 12.174 -1.333 -8.970 1.00 98.19 166 ARG A C 1
ATOM 1291 O O . ARG A 1 166 ? 11.491 -0.475 -8.411 1.00 98.19 166 ARG A O 1
ATOM 1298 N N . SER A 1 167 ? 13.445 -1.123 -9.257 1.00 96.75 167 SER A N 1
ATOM 1299 C CA . SER A 1 167 ? 14.130 0.128 -8.978 1.00 96.75 167 SER A CA 1
ATOM 1300 C C . SER A 1 167 ? 13.968 1.110 -10.135 1.00 96.75 167 SER A C 1
ATOM 1302 O O . SER A 1 167 ? 13.742 0.711 -11.274 1.00 96.75 167 SER A O 1
ATOM 1304 N N . SER A 1 168 ? 14.126 2.401 -9.856 1.00 93.44 168 SER A N 1
ATOM 1305 C CA . SER A 1 168 ? 14.114 3.467 -10.864 1.00 93.44 168 SER A CA 1
ATOM 1306 C C . SER A 1 168 ? 15.233 3.333 -11.907 1.00 93.44 168 SER A C 1
ATOM 1308 O O . SER A 1 168 ? 15.120 3.880 -12.997 1.00 93.44 168 SER A O 1
ATOM 1310 N N . ASN A 1 169 ? 16.283 2.552 -11.620 1.00 94.50 169 ASN A N 1
ATOM 1311 C CA . ASN A 1 169 ? 17.315 2.174 -12.593 1.00 94.50 169 ASN A CA 1
ATOM 1312 C C . ASN A 1 169 ? 16.923 0.974 -13.487 1.00 94.50 169 ASN A C 1
ATOM 1314 O O . ASN A 1 169 ? 17.760 0.464 -14.225 1.00 94.50 169 ASN A O 1
ATOM 1318 N N . GLY A 1 170 ? 15.681 0.492 -13.390 1.00 95.62 170 GLY A N 1
ATOM 1319 C CA . GLY A 1 170 ? 15.139 -0.609 -14.185 1.00 95.62 170 GLY A CA 1
ATOM 1320 C C . GLY A 1 170 ? 15.402 -2.010 -13.628 1.00 95.62 170 GLY A C 1
ATOM 1321 O O . GLY A 1 170 ? 14.741 -2.943 -14.082 1.00 95.62 170 GLY A O 1
ATOM 1322 N N . GLY A 1 171 ? 16.295 -2.169 -12.644 1.00 97.75 171 GLY A N 1
ATOM 1323 C CA . GLY A 1 171 ? 16.651 -3.466 -12.053 1.00 97.75 171 GLY A CA 1
ATOM 1324 C C . GLY A 1 171 ? 15.696 -3.950 -10.956 1.00 97.75 171 GLY A C 1
ATOM 1325 O O . GLY A 1 171 ? 15.009 -3.151 -10.315 1.00 97.75 171 GLY A O 1
ATOM 1326 N N . PHE A 1 172 ? 15.690 -5.259 -10.703 1.00 98.19 172 PHE A N 1
ATOM 1327 C CA . PHE A 1 172 ? 14.917 -5.902 -9.637 1.00 98.19 172 PHE A CA 1
ATOM 1328 C C . PHE A 1 172 ? 15.782 -6.177 -8.404 1.00 98.19 172 PHE A C 1
ATOM 1330 O O . PHE A 1 172 ? 16.959 -6.506 -8.524 1.00 98.19 172 PHE A O 1
ATOM 1337 N N . PHE A 1 173 ? 15.212 -6.042 -7.201 1.00 96.75 173 PHE A N 1
ATOM 1338 C CA . PHE A 1 173 ? 15.966 -6.213 -5.952 1.00 96.75 173 PHE A CA 1
ATOM 1339 C C . PHE A 1 173 ? 15.128 -6.826 -4.830 1.00 96.75 173 PHE A C 1
ATOM 1341 O O . PHE A 1 173 ? 13.960 -6.483 -4.651 1.00 96.75 173 PHE A O 1
ATOM 1348 N N . GLY A 1 174 ? 15.774 -7.656 -4.009 1.00 96.19 174 GLY A N 1
ATOM 1349 C CA . GLY A 1 174 ? 15.290 -8.017 -2.678 1.00 96.19 174 GLY A CA 1
ATOM 1350 C C . GLY A 1 174 ? 14.121 -8.998 -2.622 1.00 96.19 174 GLY A C 1
ATOM 1351 O O . GLY A 1 174 ? 13.472 -9.041 -1.579 1.00 96.19 174 GLY A O 1
ATOM 1352 N N . ILE A 1 175 ? 13.850 -9.770 -3.679 1.00 95.56 175 ILE A N 1
ATOM 1353 C CA . ILE A 1 175 ? 12.982 -10.953 -3.558 1.00 95.56 175 ILE A CA 1
ATOM 1354 C C . ILE A 1 175 ? 13.496 -11.860 -2.435 1.00 95.56 175 ILE A C 1
ATOM 1356 O O . ILE A 1 175 ? 14.703 -11.920 -2.201 1.00 95.56 175 ILE A O 1
ATOM 1360 N N . GLY A 1 176 ? 12.591 -12.455 -1.659 1.00 96.19 176 GLY A N 1
ATOM 1361 C CA . GLY A 1 176 ? 12.943 -13.273 -0.488 1.00 96.19 176 GLY A CA 1
ATOM 1362 C C . GLY A 1 176 ? 13.376 -12.471 0.751 1.00 96.19 176 GLY A C 1
ATOM 1363 O O . GLY A 1 176 ? 13.287 -12.964 1.875 1.00 96.19 176 GLY A O 1
ATOM 1364 N N . TYR A 1 177 ? 13.761 -11.197 0.595 1.00 97.06 177 TYR A N 1
ATOM 1365 C CA . TYR A 1 177 ? 14.320 -10.377 1.680 1.00 97.06 177 TYR A CA 1
ATOM 1366 C C . TYR A 1 177 ? 13.550 -9.106 2.016 1.00 97.06 177 TYR A C 1
ATOM 1368 O O . TYR A 1 177 ? 13.726 -8.583 3.119 1.00 97.06 177 TYR A O 1
ATOM 1376 N N . LEU A 1 178 ? 12.771 -8.556 1.084 1.00 97.12 178 LEU A N 1
ATOM 1377 C CA . LEU A 1 178 ? 12.104 -7.265 1.219 1.00 97.12 178 LEU A CA 1
ATOM 1378 C C . LEU A 1 178 ? 10.671 -7.348 0.693 1.00 97.12 178 LEU A C 1
ATOM 1380 O O . LEU A 1 178 ? 10.441 -7.757 -0.438 1.00 97.12 178 LEU A O 1
ATOM 1384 N N . GLY A 1 179 ? 9.717 -6.867 1.484 1.00 97.56 179 GLY A N 1
ATOM 1385 C CA . GLY A 1 179 ? 8.365 -6.557 1.015 1.00 97.56 179 GLY A CA 1
ATOM 1386 C C . GLY A 1 179 ? 8.203 -5.045 0.957 1.00 97.56 179 GLY A C 1
ATOM 1387 O O . GLY A 1 179 ? 8.542 -4.376 1.934 1.00 97.56 179 GLY A O 1
ATOM 1388 N N . ASN A 1 180 ? 7.748 -4.493 -0.167 1.00 98.12 180 ASN A N 1
ATOM 1389 C CA . ASN A 1 180 ? 7.617 -3.048 -0.359 1.00 98.12 180 ASN A CA 1
ATOM 1390 C C . ASN A 1 180 ? 6.214 -2.711 -0.838 1.00 98.12 180 ASN A C 1
ATOM 1392 O O . ASN A 1 180 ? 5.760 -3.270 -1.833 1.00 98.12 180 ASN A O 1
ATOM 1396 N N . TRP A 1 181 ? 5.578 -1.754 -0.169 1.00 98.50 181 TRP A N 1
ATOM 1397 C CA . TRP A 1 181 ? 4.248 -1.281 -0.523 1.00 98.50 181 TRP A CA 1
ATOM 1398 C C . TRP A 1 181 ? 4.218 0.232 -0.639 1.00 98.50 181 TRP A C 1
ATOM 1400 O O . TRP A 1 181 ? 4.746 0.934 0.231 1.00 98.50 181 TRP A O 1
ATOM 1410 N N . TRP A 1 182 ? 3.576 0.732 -1.693 1.00 97.81 182 TRP A N 1
ATOM 1411 C CA . TRP A 1 182 ? 3.198 2.140 -1.749 1.00 97.81 182 TRP A CA 1
ATOM 1412 C C . TRP A 1 182 ? 2.094 2.442 -0.732 1.00 97.81 182 TRP A C 1
ATOM 1414 O O . TRP A 1 182 ? 1.248 1.596 -0.431 1.00 97.81 182 TRP A O 1
ATOM 1424 N N . THR A 1 183 ? 2.095 3.669 -0.219 1.00 95.19 183 THR A N 1
ATOM 1425 C CA . THR A 1 183 ? 0.905 4.277 0.388 1.00 95.19 183 THR A CA 1
ATOM 1426 C C . THR A 1 183 ? 0.277 5.249 -0.615 1.00 95.19 183 THR A C 1
ATOM 1428 O O . THR A 1 183 ? 0.906 5.599 -1.611 1.00 95.19 183 THR A O 1
ATOM 1431 N N . SER A 1 184 ? -0.944 5.722 -0.367 1.00 91.94 184 SER A N 1
ATOM 1432 C CA . SER A 1 184 ? -1.564 6.800 -1.158 1.00 91.94 184 SER A CA 1
ATOM 1433 C C . SER A 1 184 ? -1.055 8.198 -0.798 1.00 91.94 184 SER A C 1
ATOM 1435 O O . SER A 1 184 ? -1.445 9.192 -1.413 1.00 91.94 184 SER A O 1
ATOM 1437 N N . THR A 1 185 ? -0.198 8.309 0.219 1.00 90.19 185 THR A N 1
ATOM 1438 C CA . THR A 1 185 ? 0.269 9.596 0.725 1.00 90.19 185 THR A CA 1
ATOM 1439 C C . THR A 1 185 ? 1.497 10.060 -0.050 1.00 90.19 185 THR A C 1
ATOM 1441 O O . THR A 1 185 ? 2.573 9.458 0.008 1.00 90.19 185 THR A O 1
ATOM 1444 N N . LYS A 1 186 ? 1.354 11.200 -0.727 1.00 90.12 186 LYS A N 1
ATOM 1445 C CA . LYS A 1 186 ? 2.463 11.899 -1.377 1.00 90.12 186 LYS A CA 1
ATOM 1446 C C . LYS A 1 186 ? 3.364 12.549 -0.322 1.00 90.12 186 LYS A C 1
ATOM 1448 O O . LYS A 1 186 ? 2.859 13.148 0.626 1.00 90.12 186 LYS A O 1
ATOM 1453 N N . PHE A 1 187 ? 4.685 12.462 -0.489 1.00 90.31 187 PHE A N 1
ATOM 1454 C CA . PHE A 1 187 ? 5.630 13.233 0.327 1.00 90.31 187 PHE A CA 1
ATOM 1455 C C . PHE A 1 187 ? 5.909 14.600 -0.309 1.00 90.31 187 PHE A C 1
ATOM 1457 O O . PHE A 1 187 ? 5.728 15.632 0.328 1.00 90.31 187 PHE A O 1
ATOM 1464 N N . ASN A 1 188 ? 6.300 14.601 -1.584 1.00 89.88 188 ASN A N 1
ATOM 1465 C CA . ASN A 1 188 ? 6.480 15.793 -2.415 1.00 89.88 188 ASN A CA 1
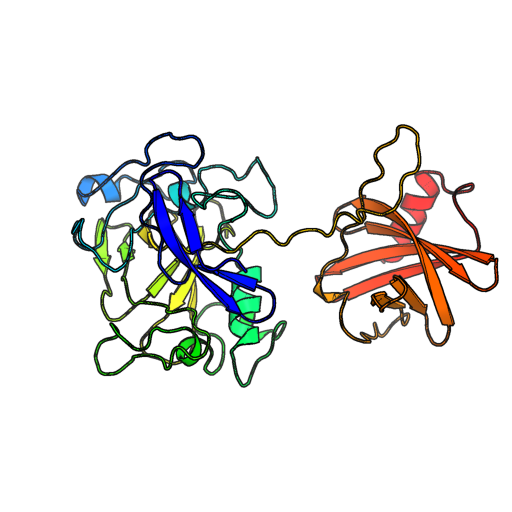ATOM 1466 C C . ASN A 1 188 ? 6.235 15.437 -3.893 1.00 89.88 188 ASN A C 1
ATOM 1468 O O . ASN A 1 188 ? 5.811 14.325 -4.197 1.00 89.88 188 ASN A O 1
ATOM 1472 N N . ASP A 1 189 ? 6.491 16.357 -4.820 1.00 88.56 189 ASP A N 1
ATOM 1473 C CA . ASP A 1 189 ? 6.162 16.162 -6.240 1.00 88.56 189 ASP A CA 1
ATOM 1474 C C . ASP A 1 189 ? 6.974 15.076 -6.957 1.00 88.56 189 ASP A C 1
ATOM 1476 O O . ASP A 1 189 ? 6.557 14.637 -8.024 1.00 88.56 189 ASP A O 1
ATOM 1480 N N . GLY A 1 190 ? 8.081 14.607 -6.370 1.00 91.19 190 GLY A N 1
ATOM 1481 C CA . GLY A 1 190 ? 8.891 13.517 -6.919 1.00 91.19 190 GLY A CA 1
ATOM 1482 C C . GLY A 1 190 ? 8.908 12.244 -6.074 1.00 91.19 190 GLY A C 1
ATOM 1483 O O . GLY A 1 190 ? 9.535 11.260 -6.472 1.00 91.19 190 GLY A O 1
ATOM 1484 N N . GLN A 1 191 ? 8.281 12.243 -4.894 1.00 94.75 191 GLN A N 1
ATOM 1485 C CA . GLN A 1 191 ? 8.406 11.148 -3.932 1.00 94.75 191 GLN A CA 1
ATOM 1486 C C . GLN A 1 191 ? 7.078 10.775 -3.273 1.00 94.75 191 GLN A C 1
ATOM 1488 O O . GLN A 1 191 ? 6.343 11.626 -2.763 1.00 94.75 191 GLN A O 1
ATOM 1493 N N . GLY A 1 192 ? 6.814 9.470 -3.225 1.00 93.81 192 GLY A N 1
ATOM 1494 C CA . GLY A 1 192 ? 5.708 8.867 -2.482 1.00 93.81 192 GLY A CA 1
ATOM 1495 C C . GLY A 1 192 ? 6.196 8.208 -1.194 1.00 93.81 192 GLY A C 1
ATOM 1496 O O . GLY A 1 192 ? 7.352 7.776 -1.106 1.00 93.81 192 GLY A O 1
ATOM 1497 N N . TRP A 1 193 ? 5.327 8.115 -0.189 1.00 96.25 193 TRP A N 1
ATOM 1498 C CA . TRP A 1 193 ? 5.609 7.312 0.999 1.00 96.25 193 TRP A CA 1
ATOM 1499 C C . TRP A 1 193 ? 5.501 5.818 0.686 1.00 96.25 193 TRP A C 1
ATOM 1501 O O . TRP A 1 193 ? 4.602 5.371 -0.025 1.00 96.25 193 TRP A O 1
ATOM 1511 N N . ARG A 1 194 ? 6.408 5.033 1.268 1.00 96.69 194 ARG A N 1
ATOM 1512 C CA . ARG A 1 194 ? 6.400 3.572 1.213 1.00 96.69 194 ARG A CA 1
ATOM 1513 C C . ARG A 1 194 ? 6.539 2.957 2.598 1.00 96.69 194 ARG A C 1
ATOM 1515 O O . ARG A 1 194 ? 7.202 3.509 3.485 1.00 96.69 194 ARG A O 1
ATOM 1522 N N . ILE A 1 195 ? 6.005 1.750 2.731 1.00 97.94 195 ILE A N 1
ATOM 1523 C CA . ILE A 1 195 ? 6.266 0.855 3.854 1.00 97.94 195 ILE A CA 1
ATOM 1524 C C . ILE A 1 195 ? 7.099 -0.321 3.355 1.00 97.94 195 ILE A C 1
ATOM 1526 O O . ILE A 1 195 ? 6.796 -0.919 2.323 1.00 97.94 195 ILE A O 1
ATOM 1530 N N . ARG A 1 196 ? 8.164 -0.653 4.088 1.00 97.88 196 ARG A N 1
ATOM 1531 C CA . ARG A 1 196 ? 9.041 -1.782 3.785 1.00 97.88 196 ARG A CA 1
ATOM 1532 C C . ARG A 1 196 ? 9.183 -2.721 4.971 1.00 97.88 196 ARG A C 1
ATOM 1534 O O . ARG A 1 196 ? 9.529 -2.301 6.077 1.00 97.88 196 ARG A O 1
ATOM 1541 N N . PHE A 1 197 ? 8.997 -4.006 4.708 1.00 97.06 197 PHE A N 1
ATOM 1542 C CA . PHE A 1 197 ? 9.314 -5.092 5.626 1.00 97.06 197 PHE A CA 1
ATOM 1543 C C . PHE A 1 197 ? 10.696 -5.639 5.254 1.00 97.06 197 PHE A C 1
ATOM 1545 O O . PHE A 1 197 ? 11.079 -5.629 4.083 1.00 97.06 197 PHE A O 1
ATOM 1552 N N . GLY A 1 198 ? 11.453 -6.098 6.247 1.00 94.25 198 GLY A N 1
ATOM 1553 C CA . GLY A 1 198 ? 12.757 -6.725 6.036 1.00 94.25 198 GLY A CA 1
ATOM 1554 C C . GLY A 1 198 ? 12.955 -7.938 6.937 1.00 94.25 198 GLY A C 1
ATOM 1555 O O . GLY A 1 198 ? 12.020 -8.454 7.548 1.00 94.25 198 GLY A O 1
ATOM 1556 N N . THR A 1 199 ? 14.205 -8.366 7.069 1.00 89.88 199 THR A N 1
ATOM 1557 C CA . THR A 1 199 ? 14.571 -9.559 7.845 1.00 89.88 199 THR A CA 1
ATOM 1558 C C . THR A 1 199 ? 14.407 -9.400 9.360 1.00 89.88 199 THR A C 1
ATOM 1560 O O . THR A 1 199 ? 14.291 -10.400 10.064 1.00 89.88 199 THR A O 1
ATOM 1563 N N . GLY A 1 200 ? 14.360 -8.167 9.875 1.00 93.88 200 GLY A N 1
ATOM 1564 C CA . GLY A 1 200 ? 14.086 -7.876 11.287 1.00 93.88 200 GLY A CA 1
ATOM 1565 C C . GLY A 1 200 ? 12.594 -7.893 11.650 1.00 93.88 200 GLY A C 1
ATOM 1566 O O . GLY A 1 200 ? 11.733 -8.186 10.821 1.00 93.88 200 GLY A O 1
ATOM 1567 N N . TYR A 1 201 ? 12.292 -7.543 12.904 1.00 95.88 201 TYR A N 1
ATOM 1568 C CA . TYR A 1 201 ? 10.915 -7.439 13.420 1.00 95.88 201 TYR A CA 1
ATOM 1569 C C . TYR A 1 201 ? 10.333 -6.024 13.344 1.00 95.88 201 TYR A C 1
ATOM 1571 O O . TYR A 1 201 ? 9.134 -5.829 13.510 1.00 95.88 201 TYR A O 1
ATOM 1579 N N . LYS A 1 202 ? 11.176 -5.030 13.057 1.00 96.75 202 LYS A N 1
ATOM 1580 C CA . LYS A 1 202 ? 10.763 -3.645 12.827 1.00 96.75 202 LYS A CA 1
ATOM 1581 C C . LYS A 1 202 ? 10.316 -3.436 11.387 1.00 96.75 202 LYS A C 1
ATOM 1583 O O . LYS A 1 202 ? 10.661 -4.206 10.491 1.00 96.75 202 LYS A O 1
ATOM 1588 N N . MET A 1 203 ? 9.617 -2.333 11.157 1.00 96.00 203 MET A N 1
ATOM 1589 C CA . MET A 1 203 ? 9.159 -1.930 9.827 1.00 96.00 203 MET A CA 1
ATOM 1590 C C . MET A 1 203 ? 9.784 -0.606 9.430 1.00 96.00 203 MET A C 1
ATOM 1592 O O . MET A 1 203 ? 9.998 0.259 10.272 1.00 96.00 203 MET A O 1
ATOM 1596 N N . ASN A 1 204 ? 10.100 -0.441 8.151 1.00 97.56 204 ASN A N 1
ATOM 1597 C CA . ASN A 1 204 ? 10.718 0.775 7.650 1.00 97.56 204 ASN A CA 1
ATOM 1598 C C . ASN A 1 204 ? 9.674 1.657 6.959 1.00 97.56 204 ASN A C 1
ATOM 1600 O O . ASN A 1 204 ? 9.019 1.213 6.019 1.00 97.56 204 ASN A O 1
ATOM 1604 N N . ARG A 1 205 ? 9.538 2.901 7.417 1.00 97.50 205 ARG A N 1
ATOM 1605 C CA . ARG A 1 205 ? 8.717 3.937 6.783 1.00 97.50 205 ARG A CA 1
ATOM 1606 C C . ARG A 1 205 ? 9.643 4.976 6.171 1.00 97.50 205 ARG A C 1
ATOM 1608 O O . ARG A 1 205 ? 10.465 5.556 6.879 1.00 97.50 205 ARG A O 1
ATOM 1615 N N . ASN A 1 206 ? 9.542 5.201 4.868 1.00 97.50 206 ASN A N 1
ATOM 1616 C CA . ASN A 1 206 ? 10.423 6.133 4.167 1.00 97.50 206 ASN A CA 1
ATOM 1617 C C . ASN A 1 206 ? 9.779 6.591 2.850 1.00 97.50 206 ASN A C 1
ATOM 1619 O O . ASN A 1 206 ? 8.751 6.046 2.458 1.00 97.50 206 ASN A O 1
ATOM 1623 N N . HIS A 1 207 ? 10.368 7.557 2.158 1.00 96.19 207 HIS A N 1
ATOM 1624 C CA . HIS A 1 207 ? 9.869 8.071 0.883 1.00 96.19 207 HIS A CA 1
ATOM 1625 C C . HIS A 1 207 ? 10.938 7.954 -0.207 1.00 96.19 207 HIS A C 1
ATOM 1627 O O . HIS A 1 207 ? 12.121 8.188 0.034 1.00 96.19 207 HIS A O 1
ATOM 1633 N N . TYR A 1 208 ? 10.529 7.557 -1.411 1.00 95.81 208 TYR A N 1
ATOM 1634 C CA . TYR A 1 208 ? 11.426 7.320 -2.549 1.00 95.81 208 TYR A CA 1
ATOM 1635 C C . TYR A 1 208 ? 10.790 7.804 -3.850 1.00 95.81 208 TYR A C 1
ATOM 1637 O O . TYR A 1 208 ? 9.613 8.161 -3.872 1.00 95.81 208 TYR A O 1
ATOM 1645 N N . GLY A 1 209 ? 11.596 7.838 -4.915 1.00 96.06 209 GLY A N 1
ATOM 1646 C CA . GLY A 1 209 ? 11.161 8.266 -6.241 1.00 96.06 209 GLY A CA 1
ATOM 1647 C C . GLY A 1 209 ? 9.914 7.520 -6.722 1.00 96.06 209 GLY A C 1
ATOM 1648 O O . GLY A 1 209 ? 9.817 6.301 -6.592 1.00 96.06 209 GLY A O 1
ATOM 1649 N N . MET A 1 210 ? 8.959 8.254 -7.281 1.00 95.44 210 MET A N 1
ATOM 1650 C CA . MET A 1 210 ? 7.690 7.712 -7.778 1.00 95.44 210 MET A CA 1
ATOM 1651 C C . MET A 1 210 ? 7.827 6.692 -8.927 1.00 95.44 210 MET A C 1
ATOM 1653 O O . MET A 1 210 ? 6.890 5.929 -9.159 1.00 95.44 210 MET A O 1
ATOM 1657 N N . SER A 1 211 ? 8.981 6.622 -9.604 1.00 96.50 211 SER A N 1
ATOM 1658 C CA . SER A 1 211 ? 9.252 5.640 -10.668 1.00 96.50 211 SER A CA 1
ATOM 1659 C C . SER A 1 211 ? 9.702 4.260 -10.165 1.00 96.50 211 SER A C 1
ATOM 1661 O O . SER A 1 211 ? 9.907 3.342 -10.960 1.00 96.50 211 SER A O 1
ATOM 1663 N N . HIS A 1 212 ? 9.852 4.068 -8.851 1.00 97.75 212 HIS A N 1
ATOM 1664 C CA . HIS A 1 212 ? 10.038 2.730 -8.289 1.00 97.75 212 HIS A CA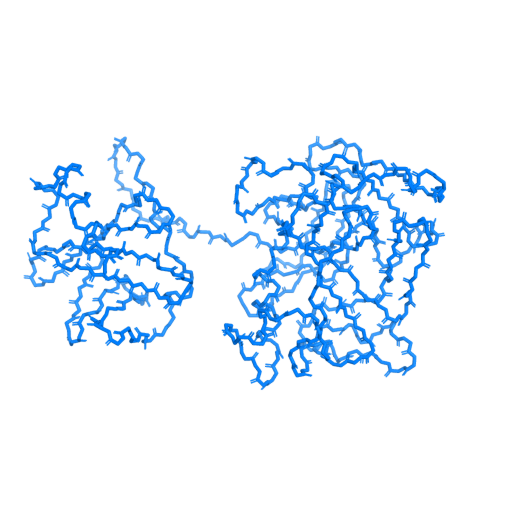 1
ATOM 1665 C C . HIS A 1 212 ? 8.765 1.877 -8.448 1.00 97.75 212 HIS A C 1
ATOM 1667 O O . HIS A 1 212 ? 7.650 2.367 -8.292 1.00 97.75 212 HIS A O 1
ATOM 1673 N N . GLY A 1 213 ? 8.936 0.583 -8.715 1.00 98.19 213 GLY A N 1
ATOM 1674 C CA . GLY A 1 213 ? 7.861 -0.403 -8.738 1.00 98.19 213 GLY A CA 1
ATOM 1675 C C . GLY A 1 213 ? 7.724 -1.098 -7.388 1.00 98.19 213 GLY A C 1
ATOM 1676 O O . GLY A 1 213 ? 8.608 -1.876 -7.019 1.00 98.19 213 GLY A O 1
ATOM 1677 N N . TYR A 1 214 ? 6.627 -0.854 -6.670 1.00 98.50 214 TYR A N 1
ATOM 1678 C CA . TYR A 1 214 ? 6.302 -1.530 -5.406 1.00 98.50 214 TYR A CA 1
ATOM 1679 C C . TYR A 1 214 ? 4.940 -2.219 -5.482 1.00 98.50 214 TYR A C 1
ATOM 1681 O O . TYR A 1 214 ? 4.098 -1.876 -6.313 1.00 98.50 214 TYR A O 1
ATOM 1689 N N . SER A 1 215 ? 4.727 -3.201 -4.609 1.00 98.50 215 SER A N 1
ATOM 1690 C CA . SER A 1 215 ? 3.451 -3.898 -4.494 1.00 98.50 215 SER A CA 1
ATOM 1691 C C . SER A 1 215 ? 2.363 -2.983 -3.937 1.00 98.50 215 SER A C 1
ATOM 1693 O O . SER A 1 215 ? 2.633 -1.976 -3.280 1.00 98.50 215 SER A O 1
ATOM 1695 N N . ILE A 1 216 ? 1.110 -3.374 -4.153 1.00 97.75 216 ILE A N 1
ATOM 1696 C CA . ILE A 1 216 ? -0.065 -2.679 -3.629 1.00 97.75 216 ILE A CA 1
ATOM 1697 C C . ILE A 1 216 ? -0.900 -3.640 -2.799 1.00 97.75 216 ILE A C 1
ATOM 1699 O O . ILE A 1 216 ? -1.076 -4.801 -3.162 1.00 97.75 216 ILE A O 1
ATOM 1703 N N . ARG A 1 217 ? -1.419 -3.129 -1.685 1.00 96.44 217 ARG A N 1
ATOM 1704 C CA . ARG A 1 217 ? -2.476 -3.752 -0.891 1.00 96.44 217 ARG A CA 1
ATOM 1705 C C . ARG A 1 217 ? -3.551 -2.731 -0.641 1.00 96.44 217 ARG A C 1
ATOM 1707 O O . ARG A 1 217 ? -3.218 -1.593 -0.333 1.00 96.44 217 ARG A O 1
ATOM 1714 N N . CYS A 1 218 ? -4.802 -3.152 -0.723 1.00 96.94 218 CYS A N 1
ATOM 1715 C CA . CYS A 1 218 ? -5.928 -2.272 -0.475 1.00 96.94 218 CYS A CA 1
ATOM 1716 C C . CYS A 1 218 ? -6.516 -2.496 0.910 1.00 96.94 218 CYS A C 1
ATOM 1718 O O . CYS A 1 218 ? -6.426 -3.579 1.501 1.00 96.94 218 CYS A O 1
ATOM 1720 N N . ILE A 1 219 ? -7.158 -1.447 1.400 1.00 95.69 219 ILE A N 1
ATOM 1721 C CA . ILE A 1 219 ? -7.936 -1.440 2.629 1.00 95.69 219 ILE A CA 1
ATOM 1722 C C . ILE A 1 219 ? -9.383 -1.079 2.280 1.00 95.69 219 ILE A C 1
ATOM 1724 O O . ILE A 1 219 ? -9.642 -0.262 1.395 1.00 95.69 219 ILE A O 1
ATOM 1728 N N . LYS A 1 220 ? -10.349 -1.730 2.930 1.00 90.88 220 LYS A N 1
ATOM 1729 C CA . LYS A 1 220 ? -11.768 -1.477 2.672 1.00 90.88 220 LYS A CA 1
ATOM 1730 C C . LYS A 1 220 ? -12.142 -0.085 3.171 1.00 90.88 220 LYS A C 1
ATOM 1732 O O . LYS A 1 220 ? -11.735 0.310 4.265 1.00 90.88 220 LYS A O 1
ATOM 1737 N N . ASN A 1 221 ? -12.974 0.624 2.414 1.00 83.19 221 ASN A N 1
ATOM 1738 C CA . ASN A 1 221 ? -13.553 1.884 2.861 1.00 83.19 221 ASN A CA 1
ATOM 1739 C C . ASN A 1 221 ? -14.298 1.644 4.180 1.00 83.19 221 ASN A C 1
ATOM 1741 O O . ASN A 1 221 ? -15.084 0.698 4.310 1.00 83.19 221 ASN A O 1
ATOM 1745 N N . LEU A 1 222 ? -14.045 2.498 5.169 1.00 69.50 222 LEU A N 1
ATOM 1746 C CA . LEU A 1 222 ? -14.849 2.505 6.382 1.00 69.50 222 LEU A CA 1
ATOM 1747 C C . LEU A 1 222 ? -16.262 2.922 5.976 1.00 69.50 222 LEU A C 1
ATOM 1749 O O . LEU A 1 222 ? -16.450 3.988 5.394 1.00 69.50 222 LEU A O 1
ATOM 1753 N N . GLN A 1 223 ? -17.251 2.070 6.245 1.00 49.22 223 GLN A N 1
ATOM 1754 C CA . GLN A 1 223 ? -18.643 2.468 6.087 1.00 49.22 223 GLN A CA 1
ATOM 1755 C C . GLN A 1 223 ? -18.923 3.551 7.126 1.00 49.22 223 GLN A C 1
ATOM 1757 O O . GLN A 1 223 ? -18.993 3.271 8.324 1.00 49.22 223 GLN A O 1
ATOM 1762 N N . THR A 1 224 ? -19.079 4.793 6.677 1.00 38.78 224 THR A N 1
ATOM 1763 C CA . THR A 1 224 ? -19.814 5.785 7.450 1.00 38.78 224 THR A CA 1
ATOM 1764 C C . THR A 1 224 ? -21.205 5.205 7.652 1.00 38.78 224 THR A C 1
ATOM 1766 O O . THR A 1 224 ? -21.941 4.989 6.692 1.00 38.78 224 THR A O 1
ATOM 1769 N N . LEU A 1 225 ? -21.544 4.879 8.902 1.00 32.28 225 LEU A N 1
ATOM 1770 C CA . LEU A 1 225 ? -22.913 4.551 9.277 1.00 32.28 225 LEU A CA 1
ATOM 1771 C C . LEU A 1 225 ? -23.771 5.763 8.900 1.00 32.28 225 LEU A C 1
ATOM 1773 O O . LEU A 1 225 ? -23.837 6.739 9.648 1.00 32.28 225 LEU A O 1
ATOM 1777 N N . LYS A 1 226 ? -24.400 5.726 7.722 1.00 31.42 226 LYS A N 1
ATOM 1778 C CA . LYS A 1 226 ? -25.622 6.486 7.501 1.00 31.42 226 LYS A CA 1
ATOM 1779 C C . LYS A 1 226 ? -26.591 5.922 8.530 1.00 31.42 226 LYS A C 1
ATOM 1781 O O . LYS A 1 226 ? -26.834 4.718 8.543 1.00 31.42 226 LYS A O 1
ATOM 1786 N N . ASN A 1 227 ? -27.051 6.759 9.455 1.00 32.53 227 ASN A N 1
ATOM 1787 C CA . ASN A 1 227 ? -28.139 6.387 10.348 1.00 32.53 227 ASN A CA 1
ATOM 1788 C C . ASN A 1 227 ? -29.379 6.153 9.474 1.00 32.53 227 ASN A C 1
ATOM 1790 O O . ASN A 1 227 ? -30.150 7.074 9.219 1.00 32.53 227 ASN A O 1
ATOM 1794 N N . GLU A 1 228 ? -29.550 4.936 8.973 1.00 32.41 228 GLU A N 1
ATOM 1795 C CA . GLU A 1 228 ? -30.815 4.473 8.422 1.00 32.41 228 GLU A CA 1
ATOM 1796 C C . GLU A 1 228 ? -31.768 4.310 9.607 1.00 32.41 228 GLU A C 1
ATOM 1798 O O . GLU A 1 228 ? -31.731 3.317 10.331 1.00 32.41 228 GLU A O 1
ATOM 1803 N N . GLY A 1 229 ? -32.540 5.361 9.888 1.00 32.06 229 GLY A N 1
ATOM 1804 C CA . GLY A 1 229 ? -33.482 5.353 11.007 1.00 32.06 229 GLY A CA 1
ATOM 1805 C C . GLY A 1 229 ? -34.088 6.692 11.423 1.00 32.06 229 GLY A C 1
ATOM 1806 O O . GLY A 1 229 ? -34.689 6.745 12.489 1.00 32.06 229 GLY A O 1
ATOM 1807 N N . TYR A 1 230 ? -33.961 7.764 10.637 1.00 26.94 230 TYR A N 1
ATOM 1808 C CA . TYR A 1 230 ? -34.790 8.959 10.826 1.00 26.94 230 TYR A CA 1
ATOM 1809 C C . TYR A 1 230 ? -35.351 9.395 9.476 1.00 26.94 230 TYR A C 1
ATOM 1811 O O . TYR A 1 230 ? -34.679 10.037 8.672 1.00 26.94 230 TYR A O 1
ATOM 1819 N N . THR A 1 231 ? -36.584 8.983 9.203 1.00 31.19 231 THR A N 1
ATOM 1820 C CA . THR A 1 231 ? -37.409 9.612 8.179 1.00 31.19 231 THR A CA 1
ATOM 1821 C C . THR A 1 231 ? -37.880 10.948 8.729 1.00 31.19 231 THR A C 1
ATOM 1823 O O . THR A 1 231 ? -38.798 10.964 9.541 1.00 31.19 231 THR A O 1
ATOM 1826 N N . GLU A 1 232 ? -37.302 12.055 8.275 1.00 27.19 232 GLU A N 1
ATOM 1827 C CA . GLU A 1 232 ? -38.049 13.308 8.215 1.00 27.19 232 GLU A CA 1
ATOM 1828 C C . GLU A 1 232 ? -37.826 13.993 6.870 1.00 27.19 232 GLU A C 1
ATOM 1830 O O . GLU A 1 232 ? -36.721 14.136 6.349 1.00 27.19 232 GLU A O 1
ATOM 1835 N N . THR A 1 233 ? -38.968 14.338 6.300 1.00 33.31 233 THR A N 1
ATOM 1836 C CA . THR A 1 233 ? -39.217 15.083 5.080 1.00 33.31 233 THR A CA 1
ATOM 1837 C C . THR A 1 233 ? -38.466 16.413 5.009 1.00 33.31 233 THR A C 1
ATOM 1839 O O . THR A 1 233 ? -38.324 17.110 6.009 1.00 33.31 233 THR A O 1
ATOM 1842 N N . ASN A 1 234 ? -38.173 16.802 3.765 1.00 30.39 234 ASN A N 1
ATOM 1843 C CA . ASN A 1 234 ? -37.834 18.140 3.266 1.00 30.39 234 ASN A CA 1
ATOM 1844 C C . ASN A 1 234 ? -36.344 18.510 3.193 1.00 30.39 234 ASN A C 1
ATOM 1846 O O . ASN A 1 234 ? -35.717 18.936 4.158 1.00 30.39 234 ASN A O 1
ATOM 1850 N N . ASN A 1 235 ? -35.838 18.416 1.957 1.00 37.41 235 ASN A N 1
ATOM 1851 C CA . ASN A 1 235 ? -34.931 19.345 1.278 1.00 37.41 235 ASN A CA 1
ATOM 1852 C C . ASN A 1 235 ? -34.160 20.320 2.181 1.00 37.41 235 ASN A C 1
ATOM 1854 O O . ASN A 1 235 ? -34.608 21.439 2.423 1.00 37.41 235 ASN A O 1
ATOM 1858 N N . ASN A 1 236 ? -32.980 19.888 2.625 1.00 30.52 236 ASN A N 1
ATOM 1859 C CA . AS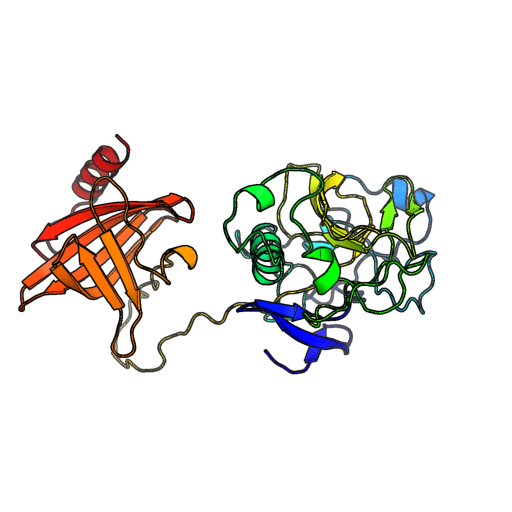N A 1 236 ? -31.733 20.659 2.643 1.00 30.52 236 ASN A CA 1
ATOM 1860 C C . ASN A 1 236 ? -30.637 19.746 3.206 1.00 30.52 236 ASN A C 1
ATOM 1862 O O . ASN A 1 236 ? -30.638 19.427 4.395 1.00 30.52 236 ASN A O 1
ATOM 1866 N N . GLU A 1 237 ? -29.725 19.305 2.340 1.00 31.72 237 GLU A N 1
ATOM 1867 C CA . GLU A 1 237 ? -28.594 18.436 2.674 1.00 31.72 237 GLU A CA 1
ATOM 1868 C C . GLU A 1 237 ? -27.755 19.038 3.814 1.00 31.72 237 GLU A C 1
ATOM 1870 O O . GLU A 1 237 ? -26.962 19.959 3.625 1.00 31.72 237 GLU A O 1
ATOM 1875 N N . ARG A 1 238 ? -27.935 18.518 5.033 1.00 33.06 238 ARG A N 1
ATOM 1876 C CA . ARG A 1 238 ? -27.055 18.796 6.171 1.00 33.06 238 ARG A CA 1
ATOM 1877 C C . ARG A 1 238 ? -26.011 17.690 6.241 1.00 33.06 238 ARG A C 1
ATOM 1879 O O . ARG A 1 238 ? -26.309 16.567 6.636 1.00 33.06 238 ARG A O 1
ATOM 1886 N N . VAL A 1 239 ? -24.793 18.023 5.825 1.00 32.56 239 VAL A N 1
ATOM 1887 C CA . VAL A 1 239 ? -23.610 17.157 5.902 1.00 32.56 239 VAL A CA 1
ATOM 1888 C C . VAL A 1 239 ? -23.388 16.723 7.356 1.00 32.56 239 VAL A C 1
ATOM 1890 O O . VAL A 1 239 ? -23.287 17.560 8.253 1.00 32.56 239 VAL A O 1
ATOM 1893 N N . ALA A 1 240 ? -23.324 15.412 7.595 1.00 42.31 240 ALA A N 1
ATOM 1894 C CA . ALA A 1 240 ? -22.940 14.851 8.886 1.00 42.31 240 ALA A CA 1
ATOM 1895 C C . ALA A 1 240 ? -21.507 15.291 9.225 1.00 42.31 240 ALA A C 1
ATOM 1897 O O . ALA A 1 240 ? -20.613 15.128 8.402 1.00 42.31 240 ALA A O 1
ATOM 1898 N N . CYS A 1 241 ? -21.269 15.858 10.411 1.00 46.50 241 CYS A N 1
ATOM 1899 C CA . CYS A 1 241 ? -19.924 16.331 10.745 1.00 46.50 241 CYS A CA 1
ATOM 1900 C C . CYS A 1 241 ? -18.960 15.170 10.948 1.00 46.50 241 CYS A C 1
ATOM 1902 O O . CYS A 1 241 ? -19.245 14.213 11.674 1.00 46.50 241 CYS A O 1
ATOM 1904 N N . GLU A 1 242 ? -17.788 15.310 10.352 1.00 50.09 242 GLU A N 1
ATOM 1905 C CA . GLU A 1 242 ? -16.686 14.376 10.461 1.00 50.09 242 GLU A CA 1
ATOM 1906 C C . GLU A 1 242 ? -15.777 14.829 11.603 1.00 50.09 242 GLU A C 1
ATOM 1908 O O . GLU A 1 242 ? -14.994 15.772 11.479 1.00 50.09 242 GLU A O 1
ATOM 1913 N N . PHE A 1 243 ? -15.875 14.151 12.746 1.00 50.41 243 PHE A N 1
ATOM 1914 C CA . PHE A 1 243 ? -14.848 14.254 13.779 1.00 50.41 243 PHE A CA 1
ATOM 1915 C C . PHE A 1 243 ? -13.780 13.182 13.527 1.00 50.41 243 PHE A C 1
ATOM 1917 O O . PHE A 1 243 ? -14.146 12.040 13.230 1.00 50.41 243 PHE A O 1
ATOM 1924 N N . PRO A 1 244 ? -12.484 13.496 13.704 1.00 43.94 244 PRO A N 1
ATOM 1925 C CA . PRO A 1 244 ? -11.420 12.495 13.688 1.00 43.94 244 PRO A CA 1
ATOM 1926 C C . PRO A 1 244 ? -11.746 11.296 14.592 1.00 43.94 244 PRO A C 1
ATOM 1928 O O . PRO A 1 244 ? -12.131 11.478 15.748 1.00 43.94 244 PRO A O 1
ATOM 1931 N N . GLU A 1 245 ? -11.574 10.066 14.095 1.00 45.88 245 GLU A N 1
ATOM 1932 C CA . GLU A 1 245 ? -11.928 8.836 14.832 1.00 45.88 245 GLU A CA 1
ATOM 1933 C C . GLU A 1 245 ? -11.190 8.683 16.169 1.00 45.88 245 GLU A C 1
ATOM 1935 O O . GLU A 1 245 ? -11.722 8.102 17.112 1.00 45.88 245 GLU A O 1
ATOM 1940 N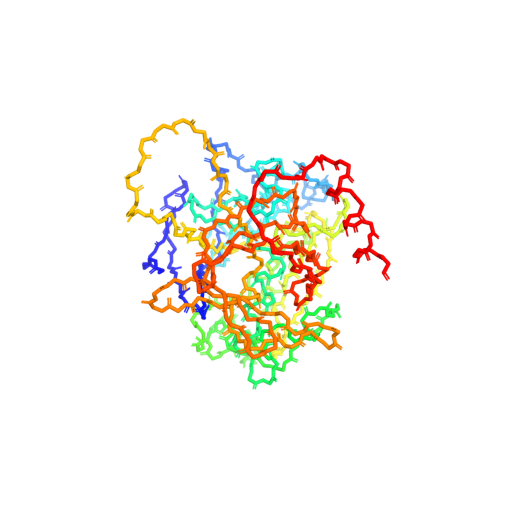 N . SER A 1 246 ? -9.998 9.260 16.281 1.00 41.75 246 SER A N 1
ATOM 1941 C CA . SER A 1 246 ? -9.201 9.355 17.508 1.00 41.75 246 SER A CA 1
ATOM 1942 C C . SER A 1 246 ? -9.856 10.188 18.618 1.00 41.75 246 SER A C 1
ATOM 1944 O O . SER A 1 246 ? -9.491 10.035 19.781 1.00 41.75 246 SER A O 1
ATOM 1946 N N . LEU A 1 247 ? -10.851 11.026 18.303 1.00 43.94 247 LEU A N 1
ATOM 1947 C CA . LEU A 1 247 ? -11.663 11.732 19.301 1.00 43.94 247 LEU A CA 1
ATOM 1948 C C . LEU A 1 247 ? -12.813 10.870 19.848 1.00 43.94 247 LEU A C 1
ATOM 1950 O O . LEU A 1 247 ? -13.414 11.231 20.859 1.00 43.94 247 LEU A O 1
ATOM 1954 N N . TYR A 1 248 ? -13.115 9.731 19.216 1.00 47.28 248 TYR A N 1
ATOM 1955 C CA . TYR A 1 248 ? -14.144 8.791 19.651 1.00 47.28 248 TYR A CA 1
ATOM 1956 C C . TYR A 1 248 ? -13.508 7.545 20.264 1.00 47.28 248 TYR A C 1
ATOM 1958 O O . TYR A 1 248 ? -13.256 6.553 19.581 1.00 47.28 248 TYR A O 1
ATOM 1966 N N . GLY A 1 249 ? -13.291 7.539 21.576 1.00 39.84 249 GLY A N 1
ATOM 1967 C CA . GLY A 1 249 ? -12.776 6.320 22.198 1.00 39.84 249 GLY A CA 1
ATOM 1968 C C . GLY A 1 249 ? -12.688 6.369 23.700 1.00 39.84 249 GLY A C 1
ATOM 1969 O O . GLY A 1 249 ? -13.351 5.586 24.368 1.00 39.84 249 GLY A O 1
ATOM 1970 N N . GLU A 1 250 ? -11.930 7.305 24.249 1.00 35.47 250 GLU A N 1
ATOM 1971 C CA . GLU A 1 250 ? -11.642 7.323 25.680 1.00 35.47 250 GLU A CA 1
ATOM 1972 C C . GLU A 1 250 ? -11.627 8.753 26.220 1.00 35.47 250 GLU A C 1
ATOM 1974 O O . GLU A 1 250 ? -11.663 9.728 25.468 1.00 35.47 250 GLU A O 1
ATOM 1979 N N . TRP A 1 251 ? -11.681 8.881 27.545 1.00 35.25 251 TRP A N 1
ATOM 1980 C CA . TRP A 1 251 ? -11.687 10.158 28.254 1.00 35.25 251 TRP A CA 1
ATOM 1981 C C . TRP A 1 251 ? -10.374 10.918 28.028 1.00 35.25 251 TRP A C 1
ATOM 1983 O O . TRP A 1 251 ? -9.492 10.881 28.878 1.00 35.25 251 TRP A O 1
ATOM 1993 N N . TYR A 1 252 ? -10.234 11.633 26.914 1.00 34.50 252 TYR A N 1
ATOM 1994 C CA . TYR A 1 252 ? -9.063 12.477 26.697 1.00 34.50 252 TYR A CA 1
ATOM 1995 C C . TYR A 1 252 ? -9.303 13.891 27.220 1.00 34.50 252 TYR A C 1
ATOM 1997 O O . TYR A 1 252 ? -10.217 14.615 26.821 1.00 34.50 252 TYR A O 1
ATOM 2005 N N . VAL A 1 253 ? -8.463 14.236 28.190 1.00 33.66 253 VAL A N 1
ATOM 2006 C CA . VAL A 1 253 ? -8.403 15.503 28.906 1.00 33.66 253 VAL A CA 1
ATOM 2007 C C . VAL A 1 253 ? -7.487 16.439 28.120 1.00 33.66 253 VAL A C 1
ATOM 2009 O O . VAL A 1 253 ? -6.279 16.232 28.084 1.00 33.66 253 VAL A O 1
ATOM 2012 N N . ASN A 1 254 ? -8.035 17.490 27.505 1.00 35.69 254 ASN A N 1
ATOM 2013 C CA . ASN A 1 254 ? -7.225 18.653 27.143 1.00 35.69 254 ASN A CA 1
ATOM 2014 C C . ASN A 1 254 ? -7.050 19.523 28.398 1.00 35.69 254 ASN A C 1
ATOM 2016 O O . ASN A 1 254 ? -8.038 20.029 28.943 1.00 35.69 254 ASN A O 1
ATOM 2020 N N . THR A 1 255 ? -5.792 19.709 28.805 1.00 38.78 255 THR A N 1
ATOM 2021 C CA . THR A 1 255 ? -5.299 20.443 29.983 1.00 38.78 255 THR A CA 1
ATOM 2022 C C . THR A 1 255 ? -5.576 21.945 29.999 1.00 38.78 255 THR A C 1
ATOM 2024 O O . THR A 1 255 ? -5.045 22.643 30.856 1.00 38.78 255 THR A O 1
ATOM 2027 N N . LEU A 1 256 ? -6.447 22.468 29.134 1.00 41.41 256 LEU A N 1
ATOM 2028 C CA . LEU A 1 256 ? -6.914 23.846 29.277 1.00 41.41 256 LEU A CA 1
ATOM 2029 C C . LEU A 1 256 ? -8.429 24.002 29.433 1.00 41.41 256 LEU A C 1
ATOM 2031 O O . LEU A 1 256 ? -8.826 24.991 30.037 1.00 41.41 256 LEU A O 1
ATOM 2035 N N . TRP A 1 257 ? -9.284 23.055 29.002 1.00 46.66 257 TRP A N 1
ATOM 2036 C CA . TRP A 1 257 ? -10.750 23.241 29.124 1.00 46.66 257 TRP A CA 1
ATOM 2037 C C . TRP A 1 257 ? -11.635 21.970 29.233 1.00 46.66 257 TRP A C 1
ATOM 2039 O O . TRP A 1 257 ? -12.858 22.089 29.182 1.00 46.66 257 TRP A O 1
ATOM 2049 N N . ASN A 1 258 ? -11.078 20.764 29.431 1.00 57.91 258 ASN A N 1
ATOM 2050 C CA . ASN A 1 258 ? -11.819 19.526 29.772 1.00 57.91 258 ASN A CA 1
ATOM 2051 C C . ASN A 1 258 ? -13.047 19.179 28.890 1.00 57.91 258 ASN A C 1
ATOM 2053 O O . ASN A 1 258 ? -14.094 18.818 29.438 1.00 57.91 258 ASN A O 1
ATOM 2057 N N . TYR A 1 259 ? -12.949 19.260 27.555 1.00 61.19 259 TYR A N 1
ATOM 2058 C CA . TYR A 1 259 ? -14.013 18.814 26.637 1.00 61.19 259 TYR A CA 1
ATOM 2059 C C . TYR A 1 259 ? -13.727 17.421 26.058 1.00 61.19 259 TYR A C 1
ATOM 2061 O O . TYR A 1 259 ? -12.619 17.175 25.597 1.00 61.19 259 TYR A O 1
ATOM 2069 N N . SER A 1 260 ? -14.728 16.536 26.030 1.00 61.44 260 SER A N 1
ATOM 2070 C CA . SER A 1 260 ? -14.655 15.212 25.378 1.00 61.44 260 SER A CA 1
ATOM 2071 C C . SER A 1 260 ? -15.976 14.854 24.693 1.00 61.44 260 SER A C 1
ATOM 2073 O O . SER A 1 260 ? -17.036 15.296 25.140 1.00 61.44 260 SER A O 1
ATOM 2075 N N . ILE A 1 261 ? -15.921 14.061 23.616 1.00 64.06 261 ILE A N 1
ATOM 2076 C CA . ILE A 1 261 ? -17.093 13.560 22.881 1.00 64.06 261 ILE A CA 1
ATOM 2077 C C . ILE A 1 261 ? -17.072 12.032 22.939 1.00 64.06 261 ILE A C 1
ATOM 2079 O O . ILE A 1 261 ? -16.064 11.410 22.625 1.00 64.06 261 ILE A O 1
ATOM 2083 N N . ARG A 1 262 ? -18.181 11.405 23.338 1.00 61.19 262 ARG A N 1
ATOM 2084 C CA . ARG A 1 262 ? -18.272 9.943 23.443 1.00 61.19 262 ARG A CA 1
ATOM 2085 C C . ARG A 1 262 ? -19.555 9.421 22.813 1.00 61.19 262 ARG A C 1
ATOM 2087 O O . ARG A 1 262 ? -20.637 9.931 23.100 1.00 61.19 262 ARG A O 1
ATOM 2094 N N . LYS A 1 263 ? -19.430 8.360 22.014 1.00 54.25 263 LYS A N 1
ATOM 2095 C CA . LYS A 1 263 ? -20.558 7.530 21.571 1.00 54.25 263 LYS A CA 1
ATOM 2096 C C . LYS A 1 263 ? -20.855 6.460 22.623 1.00 54.25 263 LYS A C 1
ATOM 2098 O O . LYS A 1 263 ? -19.934 5.858 23.173 1.00 54.25 263 LYS A O 1
ATOM 2103 N N . TYR A 1 264 ? -22.128 6.237 22.911 1.00 50.72 264 TYR A N 1
ATOM 2104 C CA . TYR A 1 264 ? -22.613 5.160 23.778 1.00 50.72 264 TYR A CA 1
ATOM 2105 C C . TYR A 1 264 ? -23.888 4.555 23.172 1.00 50.72 264 TYR A C 1
ATOM 2107 O O . TYR A 1 264 ? -24.427 5.102 22.210 1.00 50.72 264 TYR A O 1
ATOM 2115 N N . ASN A 1 265 ? -24.399 3.462 23.750 1.00 40.44 265 ASN A N 1
ATOM 2116 C CA . ASN A 1 265 ? -25.576 2.715 23.264 1.00 40.44 265 ASN A CA 1
ATOM 2117 C C . ASN A 1 265 ? -26.925 3.479 23.334 1.00 40.44 265 ASN A C 1
ATOM 2119 O O . ASN A 1 265 ? -27.984 2.870 23.370 1.00 40.44 265 ASN A O 1
ATOM 2123 N N . GLY A 1 266 ? -26.903 4.811 23.346 1.00 47.69 266 GLY A N 1
ATOM 2124 C CA . GLY A 1 266 ? -28.083 5.676 23.303 1.00 47.69 266 GLY A CA 1
ATOM 2125 C C . GLY A 1 266 ? -27.775 7.083 22.784 1.00 47.69 266 GLY A C 1
ATOM 2126 O O . GLY A 1 266 ? -28.428 8.033 23.211 1.00 47.69 266 GLY A O 1
ATOM 2127 N N . GLY A 1 267 ? -26.736 7.239 21.949 1.00 59.31 267 GLY A N 1
ATOM 2128 C CA . GLY A 1 267 ? -26.394 8.496 21.272 1.00 59.31 267 GLY A CA 1
ATOM 2129 C C . GLY A 1 267 ? -24.958 8.984 21.497 1.00 59.31 267 GLY A C 1
ATOM 2130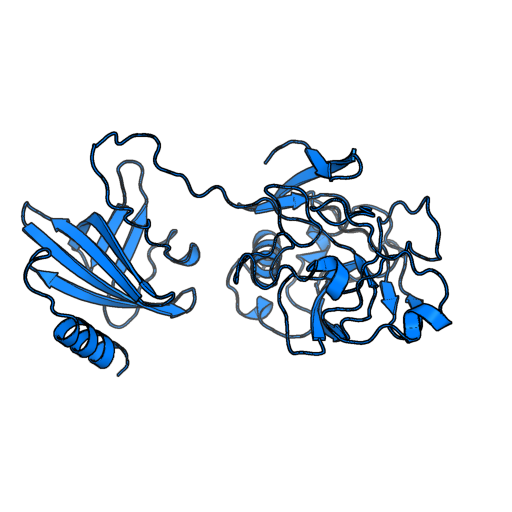 O O . GLY A 1 267 ? -24.075 8.249 21.945 1.00 59.31 267 GLY A O 1
ATOM 2131 N N . THR A 1 268 ? -24.720 10.257 21.181 1.00 62.94 268 THR A N 1
ATOM 2132 C CA . THR A 1 268 ? -23.434 10.942 21.391 1.00 62.94 268 THR A CA 1
ATOM 2133 C C . THR A 1 268 ? -23.569 11.933 22.553 1.00 62.94 268 THR A C 1
ATOM 2135 O O . THR A 1 268 ? -24.553 12.662 22.640 1.00 62.94 268 THR A O 1
ATOM 2138 N N . ARG A 1 269 ? -22.596 11.975 23.470 1.00 71.44 269 ARG A N 1
ATOM 2139 C CA . ARG A 1 269 ? -22.538 12.946 24.578 1.00 71.44 269 ARG A CA 1
ATOM 2140 C C . ARG A 1 269 ? -21.269 13.778 24.508 1.00 71.44 269 ARG A C 1
ATOM 2142 O O . ARG A 1 269 ? -20.202 13.260 24.191 1.00 71.44 269 ARG A O 1
ATOM 2149 N N . ILE A 1 270 ? -21.387 15.041 24.896 1.00 75.94 270 ILE A N 1
ATOM 2150 C CA . ILE A 1 270 ? -20.268 15.954 25.117 1.00 75.94 270 ILE A CA 1
ATOM 2151 C C . ILE A 1 270 ? -20.101 16.119 26.627 1.00 75.94 270 ILE A C 1
ATOM 2153 O O . ILE A 1 270 ? -21.065 16.451 27.318 1.00 75.94 270 ILE A O 1
ATOM 2157 N N . ARG A 1 271 ? -18.899 15.911 27.165 1.00 72.94 271 ARG A N 1
ATOM 2158 C CA . ARG A 1 271 ? -18.584 16.205 28.571 1.00 72.94 271 ARG A CA 1
ATOM 2159 C C . ARG A 1 271 ? -17.693 17.434 28.672 1.00 72.94 271 ARG A C 1
ATOM 2161 O O . ARG A 1 271 ? -16.725 17.550 27.934 1.00 72.94 271 ARG A O 1
ATOM 2168 N N . THR A 1 272 ? -18.032 18.325 29.606 1.00 74.25 272 THR A N 1
ATOM 2169 C CA . THR A 1 272 ? -17.255 19.520 29.979 1.00 74.25 272 THR A CA 1
ATOM 2170 C C . THR A 1 272 ? -17.059 19.505 31.494 1.00 74.25 272 THR A C 1
ATOM 2172 O O . THR A 1 272 ? -18.018 19.757 32.235 1.00 74.25 272 THR A O 1
ATOM 2175 N N . GLY A 1 273 ? -15.864 19.184 31.991 1.00 70.38 273 GLY A N 1
ATOM 2176 C CA . GLY A 1 273 ? -15.663 18.982 33.436 1.00 70.38 273 GLY A CA 1
ATOM 2177 C C . GLY A 1 273 ? -16.551 17.844 33.962 1.00 70.38 273 GLY A C 1
ATOM 2178 O O . GLY A 1 273 ? -16.416 16.727 33.484 1.00 70.38 273 GLY A O 1
ATOM 2179 N N . ASN A 1 274 ? -17.489 18.115 34.879 1.00 72.56 274 ASN A N 1
ATOM 2180 C CA . ASN A 1 274 ? -18.446 17.118 35.406 1.00 72.56 274 ASN A CA 1
ATOM 2181 C C . ASN A 1 274 ? -19.845 17.180 34.758 1.00 72.56 274 ASN A C 1
ATOM 2183 O O . ASN A 1 274 ? -20.764 16.495 35.197 1.00 72.56 274 ASN A O 1
ATOM 2187 N N . LYS A 1 275 ? -20.036 18.016 33.729 1.00 79.50 275 LYS A N 1
ATOM 2188 C CA . LYS A 1 275 ? -21.332 18.194 33.055 1.00 79.50 275 LYS A CA 1
ATOM 2189 C C . LYS A 1 275 ? -21.389 17.393 31.758 1.00 79.50 275 LYS A C 1
ATOM 2191 O O . LYS A 1 275 ? -20.409 17.377 31.015 1.00 79.50 275 LYS A O 1
ATOM 2196 N N . PHE A 1 276 ? -22.553 16.814 31.474 1.00 80.06 276 PHE A N 1
ATOM 2197 C CA . PHE A 1 276 ? -22.859 16.085 30.243 1.00 80.06 276 PHE A CA 1
ATOM 2198 C C . PHE A 1 276 ? -23.918 16.819 29.428 1.00 80.06 276 PHE A C 1
ATOM 2200 O O . PHE A 1 276 ? -24.876 17.332 29.999 1.00 80.06 276 PHE A O 1
ATOM 2207 N N . TYR A 1 277 ? -23.739 16.830 28.113 1.00 81.44 277 TYR A N 1
ATOM 2208 C CA . TYR A 1 277 ? -24.646 17.421 27.138 1.00 81.44 277 TYR A CA 1
ATOM 2209 C C . TYR A 1 277 ? -24.948 16.366 26.078 1.00 81.44 277 TYR A C 1
ATOM 2211 O O . TYR A 1 277 ? -24.049 15.637 25.652 1.00 81.44 277 TYR A O 1
ATOM 2219 N N . TYR A 1 278 ? -26.204 16.268 25.679 1.00 78.38 278 TYR A N 1
ATOM 2220 C CA . TYR A 1 278 ? -26.687 15.314 24.693 1.00 78.38 278 TYR A CA 1
ATOM 2221 C C . TYR A 1 278 ? -26.570 15.934 23.312 1.00 78.38 278 TYR A C 1
ATOM 2223 O O . TYR A 1 278 ? -27.100 17.015 23.087 1.00 78.38 278 TYR A O 1
ATOM 2231 N N . PHE A 1 279 ? -25.835 15.280 22.419 1.00 76.50 279 PHE A N 1
ATOM 2232 C CA . PHE A 1 279 ? -25.689 15.726 21.040 1.00 76.50 279 PHE A CA 1
ATOM 2233 C C . PHE A 1 279 ? -27.057 15.804 20.357 1.00 76.50 279 PHE A C 1
ATOM 2235 O O . PHE A 1 279 ? -27.854 14.879 20.493 1.00 76.50 279 PHE A O 1
ATOM 2242 N N . ASP A 1 280 ? -27.287 16.883 19.616 1.00 73.12 280 ASP A N 1
ATOM 2243 C CA . ASP A 1 280 ? -28.493 17.096 18.818 1.00 73.12 280 ASP A CA 1
ATOM 2244 C C . ASP A 1 280 ? -28.129 17.094 17.326 1.00 73.12 280 ASP A C 1
ATOM 2246 O O . ASP A 1 280 ? -28.407 16.145 16.596 1.00 73.12 280 ASP A O 1
ATOM 2250 N N . SER A 1 281 ? -27.376 18.103 16.888 1.00 65.25 281 SER A N 1
ATOM 2251 C CA . SER A 1 281 ? -26.911 18.232 15.505 1.00 65.25 281 SER A CA 1
ATOM 2252 C C . SER A 1 281 ? -25.562 18.945 15.441 1.00 65.25 281 SER A C 1
ATOM 2254 O O . SER A 1 281 ? -24.995 19.330 16.465 1.00 65.25 281 SER A O 1
ATOM 2256 N N . CYS A 1 282 ? -25.004 19.114 14.248 1.00 70.00 282 CYS A N 1
ATOM 2257 C CA . CYS A 1 282 ? -23.732 19.798 14.072 1.00 70.00 282 CYS A CA 1
ATOM 2258 C C . CYS A 1 282 ? -23.621 20.419 12.670 1.00 70.00 282 CYS A C 1
ATOM 2260 O O . CYS A 1 282 ? -24.372 20.054 11.767 1.00 70.00 282 CYS A O 1
ATOM 2262 N N . GLU A 1 283 ? -22.674 21.341 12.501 1.00 60.06 283 GLU A N 1
ATOM 2263 C CA . GLU A 1 283 ? -22.316 21.958 11.223 1.00 60.06 283 GLU A CA 1
ATOM 2264 C C . GLU A 1 283 ? -20.789 21.950 11.050 1.00 60.06 283 GLU A C 1
ATOM 2266 O O . GLU A 1 283 ? -20.048 22.484 11.882 1.00 60.06 283 GLU A O 1
ATOM 2271 N N . GLN A 1 284 ? -20.304 21.333 9.970 1.00 60.44 284 GLN A N 1
ATOM 2272 C CA . GLN A 1 284 ? -18.889 21.361 9.599 1.00 60.44 284 GLN A CA 1
ATOM 2273 C C . GLN A 1 284 ? -18.599 22.660 8.839 1.00 60.44 284 GLN A C 1
ATOM 2275 O O . GLN A 1 284 ? -19.122 22.875 7.750 1.00 60.44 284 GLN A O 1
ATOM 2280 N N . ILE A 1 285 ? -17.746 23.522 9.391 1.00 55.22 285 ILE A N 1
ATOM 2281 C CA . ILE A 1 285 ? -17.363 24.787 8.742 1.00 55.22 285 ILE A CA 1
ATOM 2282 C C . ILE A 1 285 ? -16.178 24.573 7.797 1.00 55.22 285 ILE A C 1
ATOM 2284 O O . ILE A 1 285 ? -16.103 25.168 6.727 1.00 55.22 285 ILE A O 1
ATOM 2288 N N . ASN A 1 286 ? -15.230 23.730 8.202 1.00 56.31 286 ASN A N 1
ATOM 2289 C CA . ASN A 1 286 ? -14.124 23.229 7.386 1.00 56.31 286 ASN A CA 1
ATOM 2290 C C . ASN A 1 286 ? -13.498 22.009 8.082 1.00 56.31 286 ASN A C 1
ATOM 2292 O O . ASN A 1 286 ? -13.970 21.579 9.135 1.00 56.31 286 ASN A O 1
ATOM 2296 N N . LYS A 1 287 ? -12.413 21.463 7.520 1.00 56.91 287 LYS A N 1
ATOM 2297 C CA . LYS A 1 287 ? -11.703 20.291 8.065 1.00 56.91 287 LYS A CA 1
ATOM 2298 C C . LYS A 1 287 ? -11.288 20.414 9.541 1.00 56.91 287 LYS A C 1
ATOM 2300 O O . LYS A 1 287 ? -11.217 19.405 10.229 1.00 56.91 287 LYS A O 1
ATOM 2305 N N . ASP A 1 288 ? -11.077 21.635 10.035 1.00 59.66 288 ASP A N 1
ATOM 2306 C CA . ASP A 1 288 ? -10.546 21.886 11.375 1.00 59.66 288 ASP A CA 1
ATOM 2307 C C . ASP A 1 288 ? -11.572 22.573 12.291 1.00 59.66 288 ASP A C 1
ATOM 2309 O O . ASP A 1 288 ? -11.243 22.923 13.425 1.00 59.66 288 ASP A O 1
ATOM 2313 N N . GLN A 1 289 ? -12.793 22.854 11.823 1.00 60.59 289 GLN A N 1
ATOM 2314 C CA . GLN A 1 289 ? -13.785 23.643 12.562 1.00 60.59 289 GLN A CA 1
ATOM 2315 C C . GLN A 1 289 ? -15.176 23.031 12.466 1.00 60.59 289 GLN A C 1
ATOM 2317 O O . GLN A 1 289 ? -15.734 22.889 11.378 1.00 60.59 289 GLN A O 1
ATOM 2322 N N . ILE A 1 290 ? -15.744 22.723 13.631 1.00 69.62 290 ILE A N 1
ATOM 2323 C CA . ILE A 1 290 ? -17.038 22.053 13.759 1.00 69.62 290 ILE A CA 1
ATOM 2324 C C . ILE A 1 290 ? -17.874 22.794 14.798 1.00 69.62 290 ILE A C 1
ATOM 2326 O O . ILE A 1 290 ? -17.391 23.125 15.881 1.00 69.62 290 ILE A O 1
ATOM 2330 N N . ILE A 1 291 ? -19.137 23.042 14.488 1.00 69.19 291 ILE A N 1
ATOM 2331 C CA . ILE A 1 291 ? -20.125 23.550 15.434 1.00 69.19 291 ILE A CA 1
ATOM 2332 C C . ILE A 1 291 ? -20.990 22.379 15.863 1.00 69.19 291 ILE A C 1
ATOM 2334 O O . ILE A 1 291 ? -21.450 21.619 15.020 1.00 69.19 291 ILE A O 1
ATOM 2338 N N . VAL A 1 292 ? -21.226 22.221 17.161 1.00 75.88 292 VAL A N 1
ATOM 2339 C CA . VAL A 1 292 ? -22.128 21.191 17.682 1.00 75.88 292 VAL A CA 1
ATOM 2340 C C . VAL A 1 292 ? -23.214 21.817 18.516 1.00 75.88 292 VAL A C 1
ATOM 2342 O O . VAL A 1 292 ? -22.946 22.603 19.422 1.00 75.88 292 VAL A O 1
ATOM 2345 N N . TYR A 1 293 ? -24.431 21.396 18.243 1.00 75.50 293 TYR A N 1
ATOM 2346 C CA . TYR A 1 293 ? -25.613 21.717 19.005 1.00 75.50 293 TYR A CA 1
ATOM 2347 C C . TYR A 1 293 ? -25.929 20.558 19.942 1.00 75.50 293 TYR A C 1
ATOM 2349 O O . TYR A 1 293 ? -25.875 19.387 19.556 1.00 75.50 293 TYR A O 1
ATOM 2357 N N . ALA A 1 294 ? -26.202 20.876 21.201 1.00 80.62 294 ALA A N 1
ATOM 2358 C CA . ALA A 1 294 ? -26.465 19.882 22.226 1.00 80.62 294 ALA A CA 1
ATOM 2359 C C . ALA A 1 294 ? -27.461 20.398 23.267 1.00 80.62 294 ALA A C 1
ATOM 2361 O O . ALA A 1 294 ? -27.598 21.602 23.474 1.00 80.62 294 ALA A O 1
ATOM 2362 N N . LYS A 1 295 ? -28.115 19.473 23.965 1.00 81.50 295 LYS A N 1
ATOM 2363 C CA . LYS A 1 295 ? -29.133 19.747 24.984 1.00 81.50 295 LYS A CA 1
ATOM 2364 C C . LYS A 1 295 ? -28.699 19.257 26.364 1.00 81.50 295 LYS A C 1
ATOM 2366 O O . LYS A 1 295 ? -28.012 18.242 26.491 1.00 81.50 295 LYS A O 1
ATOM 2371 N N . LYS A 1 296 ? -29.093 19.970 27.417 1.00 83.88 296 LYS A N 1
ATOM 2372 C CA . LYS A 1 296 ? -28.967 19.539 28.818 1.00 83.88 296 LYS A CA 1
ATOM 2373 C C . LYS A 1 296 ? -30.092 20.176 29.627 1.00 83.88 296 LYS A C 1
ATOM 2375 O O . LYS A 1 296 ? -30.222 21.391 29.590 1.00 83.88 296 LYS A O 1
ATOM 2380 N N . ASP A 1 297 ? -30.859 19.374 30.363 1.00 83.56 297 ASP A N 1
ATOM 2381 C CA . ASP A 1 297 ? -31.940 19.845 31.246 1.00 83.56 297 ASP A CA 1
ATOM 2382 C C . ASP A 1 297 ? -32.942 20.783 30.530 1.00 83.56 297 ASP A C 1
ATOM 2384 O O . ASP A 1 297 ? -33.273 21.846 31.041 1.00 83.56 297 ASP A O 1
ATOM 2388 N N . ASN A 1 298 ? -33.379 20.418 29.314 1.00 77.56 298 ASN A N 1
ATOM 2389 C CA . ASN A 1 298 ? -34.229 21.227 28.414 1.00 77.56 298 ASN A CA 1
ATOM 2390 C C . ASN A 1 298 ? -33.634 22.569 27.947 1.00 77.56 298 ASN A C 1
ATOM 2392 O O . ASN A 1 298 ? -34.306 23.335 27.265 1.00 77.56 298 ASN A O 1
ATOM 2396 N N . GLU A 1 299 ? -32.365 22.840 28.246 1.00 80.00 299 GLU A N 1
ATOM 2397 C CA . GLU A 1 299 ? -31.638 23.988 27.718 1.00 80.00 299 GLU A CA 1
ATOM 2398 C C . GLU A 1 299 ? -30.740 23.586 26.549 1.00 80.00 299 GLU A C 1
ATOM 2400 O O . GLU A 1 299 ? -30.144 22.504 26.525 1.00 80.00 299 GLU A O 1
ATOM 2405 N N . GLU A 1 300 ? -30.594 24.500 25.596 1.00 82.56 300 GLU A N 1
ATOM 2406 C CA . GLU A 1 300 ? -29.792 24.292 24.397 1.00 82.56 300 GLU A CA 1
ATOM 2407 C C . GLU A 1 300 ? -28.422 24.963 24.511 1.00 82.56 300 GLU A C 1
ATOM 2409 O O . GLU A 1 300 ? -28.251 26.017 25.133 1.00 82.56 300 GLU A O 1
ATOM 2414 N N . TYR A 1 301 ? -27.424 24.338 23.898 1.00 81.75 301 TYR A N 1
ATOM 2415 C CA . TYR A 1 301 ? -26.028 24.737 23.956 1.00 81.75 301 TYR A CA 1
ATOM 2416 C C . TYR A 1 301 ? -25.377 24.597 22.585 1.00 81.75 301 TYR A C 1
ATOM 2418 O O . TYR A 1 301 ? -25.583 23.612 21.879 1.00 81.75 301 TYR A O 1
ATOM 2426 N N . THR A 1 302 ? -24.517 25.556 22.255 1.00 78.25 302 THR A N 1
ATOM 2427 C CA . THR A 1 302 ? -23.680 25.541 21.055 1.00 78.25 302 THR A CA 1
ATOM 2428 C C . THR A 1 302 ? -22.212 25.400 21.457 1.00 78.25 302 THR A C 1
ATOM 2430 O O . THR A 1 302 ? -21.716 26.118 22.329 1.00 78.25 302 THR A O 1
ATOM 2433 N N . PHE A 1 303 ? -21.502 24.478 20.818 1.00 77.94 303 PHE A N 1
ATOM 2434 C CA . PHE A 1 303 ? -20.085 24.206 21.018 1.00 77.94 303 PHE A CA 1
ATOM 2435 C C . PHE A 1 303 ? -19.321 24.524 19.740 1.00 77.94 303 PHE A C 1
ATOM 2437 O O . PHE A 1 303 ? -19.610 23.967 18.689 1.00 77.94 303 PHE A O 1
ATOM 2444 N N . PHE A 1 304 ? -18.318 25.386 19.844 1.00 75.00 304 PHE A N 1
ATOM 2445 C CA . PHE A 1 304 ? -17.402 25.694 18.752 1.00 75.00 304 PHE A CA 1
ATOM 2446 C C . PHE A 1 304 ? -16.130 24.892 18.948 1.00 75.00 304 PHE A C 1
ATOM 2448 O O . PHE A 1 304 ? -15.361 25.198 19.859 1.00 75.00 304 PHE A O 1
ATOM 2455 N N . PHE A 1 305 ? -15.922 23.880 18.119 1.00 74.00 305 PHE A N 1
ATOM 2456 C CA . PHE A 1 305 ? -14.739 23.039 18.126 1.00 74.00 305 PHE A CA 1
ATOM 2457 C C . PHE A 1 305 ? -13.739 23.498 17.070 1.00 74.00 305 PHE A C 1
ATOM 2459 O O . PHE A 1 305 ? -14.099 23.796 15.932 1.00 74.00 305 PHE A O 1
ATOM 2466 N N . HIS A 1 306 ? -12.468 23.526 17.459 1.00 70.19 306 HIS A N 1
ATOM 2467 C CA . HIS A 1 306 ? -11.340 23.685 16.561 1.00 70.19 306 HIS A CA 1
ATOM 2468 C C . HIS A 1 306 ? -10.387 22.507 16.747 1.00 70.19 306 HIS A C 1
ATOM 2470 O O . HIS A 1 306 ? -9.739 22.391 17.792 1.00 70.19 306 HIS A O 1
ATOM 2476 N N . VAL A 1 307 ? -10.343 21.622 15.757 1.00 66.88 307 VAL A N 1
ATOM 2477 C CA . VAL A 1 307 ? -9.428 20.483 15.710 1.00 66.88 307 VAL A CA 1
ATOM 2478 C C . VAL A 1 307 ? -8.048 21.027 15.358 1.00 66.88 307 VAL A C 1
ATOM 2480 O O . VAL A 1 307 ? -7.864 21.646 14.318 1.00 66.88 307 VAL A O 1
ATOM 2483 N N . ILE A 1 308 ? -7.091 20.860 16.267 1.00 59.25 308 ILE A N 1
ATOM 2484 C CA . ILE A 1 308 ? -5.706 21.313 16.076 1.00 59.25 308 ILE A CA 1
ATOM 2485 C C . ILE A 1 308 ? -4.893 20.205 15.406 1.00 59.25 308 ILE A C 1
ATOM 2487 O O . ILE A 1 308 ? -4.046 20.474 14.560 1.00 59.25 308 ILE A O 1
ATOM 2491 N N . ASN A 1 309 ? -5.138 18.958 15.804 1.00 54.09 309 ASN A N 1
ATOM 2492 C CA . ASN A 1 309 ? -4.566 17.757 15.210 1.00 54.09 309 ASN A CA 1
ATOM 2493 C C . ASN A 1 309 ? -5.460 16.550 15.554 1.00 54.09 309 ASN A C 1
ATOM 2495 O O . ASN A 1 309 ? -6.494 16.704 16.206 1.00 54.09 309 ASN A O 1
ATOM 2499 N N . ASN A 1 310 ? -5.039 15.344 15.168 1.00 51.53 310 ASN A N 1
ATOM 2500 C CA . ASN A 1 310 ? -5.814 14.120 15.385 1.00 51.53 310 ASN A CA 1
ATOM 2501 C C . ASN A 1 310 ? -6.113 13.824 16.870 1.00 51.53 310 ASN A C 1
ATOM 2503 O O . ASN A 1 310 ? -7.015 13.049 17.152 1.00 51.53 310 ASN A O 1
ATOM 2507 N N . VAL A 1 311 ? -5.418 14.425 17.837 1.00 45.62 311 VAL A N 1
ATOM 2508 C CA . VAL A 1 311 ? -5.606 14.143 19.276 1.00 45.62 311 VAL A CA 1
ATOM 2509 C C . VAL A 1 311 ? -6.000 15.368 20.108 1.00 45.62 311 VAL A C 1
ATOM 2511 O O . VAL A 1 311 ? -6.437 15.226 21.248 1.00 45.62 311 VAL A O 1
ATOM 2514 N N . THR A 1 312 ? -5.896 16.573 19.549 1.00 53.53 312 THR A N 1
ATOM 2515 C CA . THR A 1 312 ? -6.063 17.836 20.269 1.00 53.53 312 THR A CA 1
ATOM 2516 C C . THR A 1 312 ? -7.139 18.686 19.619 1.00 53.53 312 THR A C 1
ATOM 2518 O O . THR A 1 312 ? -7.084 19.018 18.436 1.00 53.53 312 THR A O 1
ATOM 2521 N N . MET A 1 313 ? -8.080 19.137 20.442 1.00 64.06 313 MET A N 1
ATOM 2522 C CA . MET A 1 313 ? -9.145 20.043 20.039 1.00 64.06 313 MET A CA 1
ATOM 2523 C C . MET A 1 313 ? -9.317 21.142 21.091 1.00 64.06 313 MET A C 1
ATOM 2525 O O . MET A 1 313 ? -9.241 20.875 22.294 1.00 64.06 313 MET A O 1
ATOM 2529 N N . LYS A 1 314 ? -9.546 22.382 20.652 1.00 65.81 314 LYS A N 1
ATOM 2530 C CA . LYS A 1 314 ? -10.046 23.468 21.508 1.00 65.81 314 LYS A CA 1
ATOM 2531 C C . LYS A 1 314 ? -11.555 23.554 21.336 1.00 65.81 314 LYS A C 1
ATOM 2533 O O . LYS A 1 314 ? -12.054 23.399 20.225 1.00 65.81 314 LYS A O 1
ATOM 2538 N N . ALA A 1 315 ? -12.278 23.828 22.415 1.00 70.00 315 ALA A N 1
ATOM 2539 C CA . ALA A 1 315 ? -13.717 24.021 22.338 1.00 70.00 315 ALA A CA 1
ATOM 2540 C C . ALA A 1 315 ? -14.174 25.215 23.166 1.00 70.00 315 ALA A C 1
ATOM 2542 O O . ALA A 1 315 ? -13.613 25.504 24.225 1.00 70.00 315 ALA A O 1
ATOM 2543 N N . LYS A 1 316 ? -15.233 25.882 22.710 1.00 74.81 316 LYS A N 1
ATOM 2544 C CA . LYS A 1 316 ? -15.934 26.905 23.485 1.00 74.81 316 LYS A CA 1
ATOM 2545 C C . LYS A 1 316 ? -17.429 26.623 23.505 1.00 74.81 316 LYS A C 1
ATOM 2547 O O . LYS A 1 316 ? -18.047 26.529 22.452 1.00 74.81 316 LYS A O 1
ATOM 2552 N N . ARG A 1 317 ? -18.002 26.529 24.706 1.00 80.19 317 ARG A N 1
ATOM 2553 C CA . ARG A 1 317 ? -19.446 26.383 24.928 1.00 80.19 317 ARG A CA 1
ATOM 2554 C C . ARG A 1 317 ? -20.121 27.745 25.072 1.00 80.19 317 ARG A C 1
ATOM 2556 O O . ARG A 1 317 ? -19.623 28.606 25.799 1.00 80.19 317 ARG A O 1
ATOM 2563 N N . VAL A 1 318 ? -21.293 27.893 24.467 1.00 78.38 318 VAL A N 1
ATOM 2564 C CA . VAL A 1 318 ? -22.224 29.010 24.662 1.00 78.38 318 VAL A CA 1
ATOM 2565 C C . VAL A 1 318 ? -23.630 28.448 24.892 1.00 78.38 318 VAL A C 1
ATOM 2567 O O . VAL A 1 318 ? -23.966 27.396 24.357 1.00 78.38 318 VAL A O 1
ATOM 2570 N N . LYS A 1 319 ? -24.433 29.102 25.734 1.00 79.69 319 LYS A N 1
ATOM 2571 C CA . LYS A 1 319 ? -25.838 28.738 25.973 1.00 79.69 319 LYS A CA 1
ATOM 2572 C C . LYS A 1 319 ? -26.721 29.372 24.881 1.00 79.69 319 LYS A C 1
ATOM 2574 O O . LYS A 1 319 ? -26.512 30.543 24.573 1.00 79.69 319 LYS A O 1
ATOM 2579 N N . GLY A 1 320 ? -27.659 28.612 24.313 1.00 72.56 320 GLY A N 1
ATOM 2580 C CA . GLY A 1 320 ? -28.567 29.000 23.218 1.00 72.56 320 GLY A CA 1
ATOM 2581 C C . GLY A 1 320 ? -28.328 28.250 21.893 1.00 72.56 320 GLY A C 1
ATOM 2582 O O . GLY A 1 320 ? -27.208 27.797 21.630 1.00 72.56 320 GLY A O 1
ATOM 2583 N N . HIS A 1 321 ? -29.375 28.143 21.061 1.00 63.28 321 HIS A N 1
ATOM 2584 C CA . HIS A 1 321 ? -29.385 27.477 19.747 1.00 63.28 321 HIS A CA 1
ATOM 2585 C C . HIS A 1 321 ? -29.640 28.466 18.594 1.00 63.28 321 HIS A C 1
ATOM 2587 O O . HIS A 1 321 ? -30.376 29.434 18.747 1.00 63.28 321 HIS A O 1
ATOM 2593 N N . LYS A 1 322 ? -28.971 28.201 17.465 1.00 54.28 322 LYS A N 1
ATOM 2594 C CA . LYS A 1 322 ? -29.138 28.637 16.058 1.00 54.28 322 LYS A CA 1
ATOM 2595 C C . LYS A 1 322 ? -29.577 30.066 15.642 1.00 54.28 322 LYS A C 1
ATOM 2597 O O . LYS A 1 322 ? -29.299 30.410 14.503 1.00 54.28 322 LYS A O 1
ATOM 2602 N N . GLU A 1 323 ? -30.104 30.954 16.484 1.00 47.25 323 GLU A N 1
ATOM 2603 C CA . GLU A 1 323 ? -30.661 32.249 16.014 1.00 47.25 323 GLU A CA 1
ATOM 2604 C C . GLU A 1 323 ? -29.796 33.509 16.254 1.00 47.25 323 GLU A C 1
ATOM 2606 O O . GLU A 1 323 ? -30.281 34.627 16.120 1.00 47.25 323 GLU A O 1
ATOM 2611 N N . ALA A 1 324 ? -28.495 33.396 16.566 1.00 45.47 324 ALA A N 1
ATOM 2612 C CA . ALA A 1 324 ? -27.695 34.582 16.945 1.00 45.47 324 ALA A CA 1
ATOM 2613 C C . ALA A 1 324 ? -26.293 34.739 16.321 1.00 45.47 324 ALA A C 1
ATOM 2615 O O . ALA A 1 324 ? -25.541 35.629 16.750 1.00 45.47 324 ALA A O 1
ATOM 2616 N N . TRP A 1 325 ? -25.902 33.926 15.334 1.00 51.34 325 TRP A N 1
ATOM 2617 C CA . TRP A 1 325 ? -24.502 33.860 14.886 1.00 51.34 325 TRP A CA 1
ATOM 2618 C C . TRP A 1 325 ? -24.338 34.252 13.416 1.00 51.34 325 TRP A C 1
ATOM 2620 O O . TRP A 1 325 ? -24.354 33.414 12.525 1.00 51.34 325 TRP A O 1
ATOM 2630 N N . THR A 1 326 ? -24.141 35.548 13.165 1.00 51.47 326 THR A N 1
ATOM 2631 C CA . THR A 1 326 ? -23.662 36.049 11.869 1.00 51.47 326 THR A CA 1
ATOM 2632 C C . THR A 1 326 ? -22.245 35.525 11.579 1.00 51.47 326 THR A C 1
ATOM 2634 O O . THR A 1 326 ? -21.474 35.253 12.510 1.00 51.47 326 THR A O 1
ATOM 2637 N N . ASN A 1 327 ? -21.859 35.436 10.298 1.00 46.78 327 ASN A N 1
ATOM 2638 C CA . ASN A 1 327 ? -20.503 35.049 9.859 1.00 46.78 327 ASN A CA 1
ATOM 2639 C C . ASN A 1 327 ? -19.384 35.849 10.571 1.00 46.78 327 ASN A C 1
ATOM 2641 O O . ASN A 1 327 ? -18.296 35.328 10.829 1.00 46.78 327 ASN A O 1
ATOM 2645 N N . GLU A 1 328 ? -19.663 37.091 10.980 1.00 45.59 328 GLU A N 1
ATOM 2646 C CA . GLU A 1 328 ? -18.765 37.918 11.796 1.00 45.59 328 GLU A CA 1
ATOM 2647 C C . GLU A 1 328 ? -18.520 37.370 13.209 1.00 45.59 328 GLU A C 1
ATOM 2649 O O . GLU A 1 328 ? -17.372 37.312 13.657 1.00 45.59 328 GLU A O 1
ATOM 2654 N N . LYS A 1 329 ? -19.562 36.925 13.926 1.00 52.78 329 LYS A N 1
ATOM 2655 C CA . LYS A 1 329 ? -19.403 36.368 15.283 1.00 52.78 329 LYS A CA 1
ATOM 2656 C C . LYS A 1 329 ? -18.676 35.019 15.263 1.00 52.78 329 LYS A C 1
ATOM 2658 O O . LYS A 1 329 ? -17.891 34.745 16.177 1.00 52.78 329 LYS A O 1
ATOM 2663 N N . LEU A 1 330 ? -18.882 34.228 14.205 1.00 51.25 330 LEU A N 1
ATOM 2664 C CA . LEU A 1 330 ? -18.149 32.990 13.908 1.00 51.25 330 LEU A CA 1
ATOM 2665 C C . LEU A 1 330 ? -16.649 33.247 13.720 1.00 51.25 330 LEU A C 1
ATOM 2667 O O . LEU A 1 330 ? -15.829 32.601 14.379 1.00 51.25 330 LEU A O 1
ATOM 2671 N N . SER A 1 331 ? -16.293 34.248 12.907 1.00 49.16 331 SER A N 1
ATOM 2672 C CA . SER A 1 331 ? -14.911 34.711 12.696 1.00 49.16 331 SER A CA 1
ATOM 2673 C C . SER A 1 331 ? -14.261 35.230 13.987 1.00 49.16 331 SER A C 1
ATOM 2675 O O . SER A 1 331 ? -13.100 34.933 14.281 1.00 49.16 331 SER A O 1
ATOM 2677 N N . LEU A 1 332 ? -15.015 35.949 14.827 1.00 52.78 332 LEU A N 1
ATOM 2678 C CA . LEU A 1 332 ? -14.510 36.504 16.086 1.00 52.78 332 LEU A CA 1
ATOM 2679 C C . LEU A 1 332 ? -14.193 35.417 17.131 1.00 52.78 332 LEU A C 1
ATOM 2681 O O . LEU A 1 332 ? -13.184 35.497 17.838 1.00 52.78 332 LEU A O 1
ATOM 2685 N N . HIS A 1 333 ? -15.039 34.386 17.233 1.00 50.62 333 HIS A N 1
ATOM 2686 C CA . HIS A 1 333 ? -14.820 33.263 18.150 1.00 50.62 333 HIS A CA 1
ATOM 2687 C C . HIS A 1 333 ? -13.714 32.318 17.670 1.00 50.62 333 HIS A C 1
ATOM 2689 O O . HIS A 1 333 ? -12.895 31.891 18.485 1.00 50.62 333 HIS A O 1
ATOM 2695 N N . THR A 1 334 ? -13.615 32.058 16.365 1.00 47.34 334 THR A N 1
ATOM 2696 C CA . THR A 1 334 ? -12.511 31.265 15.797 1.00 47.34 334 THR A CA 1
ATOM 2697 C C . THR A 1 334 ? -11.167 31.996 15.867 1.00 47.34 334 THR A C 1
ATOM 2699 O O . THR A 1 334 ? -10.162 31.366 16.194 1.00 47.34 334 THR A O 1
ATOM 2702 N N . LYS A 1 335 ? -11.123 33.329 15.700 1.00 50.53 335 LYS A N 1
ATOM 2703 C CA . LYS A 1 335 ? -9.909 34.136 15.955 1.00 50.53 335 LYS A CA 1
ATOM 2704 C C . LYS A 1 335 ? -9.431 34.053 17.409 1.00 50.53 335 LYS A C 1
ATOM 2706 O O . LYS A 1 335 ? -8.228 33.990 17.641 1.00 50.53 335 LYS A O 1
ATOM 2711 N N . ARG A 1 336 ? -10.345 34.018 18.387 1.00 50.69 336 ARG A N 1
ATOM 2712 C CA . ARG A 1 336 ? -9.995 33.865 19.815 1.00 50.69 336 ARG A CA 1
ATOM 2713 C C . ARG A 1 336 ? -9.526 32.456 20.190 1.00 50.69 336 ARG A C 1
ATOM 2715 O O . ARG A 1 336 ? -8.826 32.329 21.181 1.00 50.69 336 ARG A O 1
ATOM 2722 N N . LEU A 1 337 ? -9.887 31.428 19.418 1.00 48.16 337 LEU A N 1
ATOM 2723 C CA . LEU A 1 337 ? -9.399 30.053 19.600 1.00 48.16 337 LEU A CA 1
ATOM 2724 C C . LEU A 1 337 ? -8.022 29.815 18.944 1.00 48.16 337 LEU A C 1
ATOM 2726 O O . LEU A 1 337 ? -7.334 28.862 19.313 1.00 48.16 337 LEU A O 1
ATOM 2730 N N . ARG A 1 338 ? -7.620 30.663 17.982 1.00 46.12 338 ARG A N 1
ATOM 2731 C CA . ARG A 1 338 ? -6.289 30.640 17.341 1.00 46.12 338 ARG A CA 1
ATOM 2732 C C . ARG A 1 338 ? -5.181 31.282 18.185 1.00 46.12 338 ARG A C 1
ATOM 2734 O O . ARG A 1 338 ? -4.036 30.868 18.040 1.00 46.12 338 ARG A O 1
ATOM 2741 N N . LYS A 1 339 ? -5.508 32.265 19.032 1.00 39.09 339 LYS A N 1
ATOM 2742 C CA . LYS A 1 339 ? -4.625 32.699 20.131 1.00 39.09 339 LYS A CA 1
ATOM 2743 C C . LYS A 1 339 ? -4.657 31.665 21.261 1.00 39.09 339 LYS A C 1
ATOM 2745 O O . LYS A 1 339 ? -3.654 31.607 21.992 1.00 39.09 339 LYS A O 1
#

Secondary structure (DSSP, 8-state):
--SEEE-TT--EEEEEEETTEEEESS-----B-TTSPBPEE---HHHHHTS-SSSS--EEEEGGG-TT-TT-EEE-HHHHHTTGGGT-TT---TTSPTTEEPPPHHHHHHHHHHH-SSS-TT-GGGGSSEEESSSHHHHHB-SSS-TTT-----TTS--B--EEEE-TTS-EEEETT-EEEEEEEEEETTEEEEEEE-SSSSEEEEEEETTSBBB---EEPP-----TT---------PPP---GGGSSS----TTT-EEEEEETTEEEEEETTEEEEEEEEEEEETTEEEEEEEETTEEEEEEEEE-SSS-EEEEEEES-SSS--HHHHHHHHHHHH-

Radius of gyration: 23.03 Å; chains: 1; bounding box: 57×56×56 Å

pLDDT: mean 80.02, std 21.51, range [26.94, 98.56]

Foldseek 3Di:
DDQWDAAPVRDIFGWADQPNWIWTQAFAQDQAANVRHGFAEDQDLVVLLPQALALARWYKAAFNNDPPDRRHIWIFLNQQLVSQCPVDVPFRQRRPHPQKTFAALLNVLQQQQSQAPPHHRPRCQSVDAFWGGDASLLCQAAQDQAPPNLGHPVVRSSHQHQRFKQDSSSDTDGGNFKAKEFGNAAPDRFKGWMWMHGSDRTIGIHIDGSSMIHTTMIIGHDDPPPPPPDDDDDDDDQDADDQQCLLEDDQDQDPPWRWGWYDDPPAIWIDTPNDIWGWDGKHDPDPFWIWTWTDDPNWIKIKIWGHPDSNDIDIDIDTDDDDDDDPVNVVVVVVVVVD

Sequence (339 aa):
CPSTVTDIDGNIYSTVKIGKQCWMQENLKVTHYPNGSPIAYVTDSTAWVKLKNNNTDGAYCYYDNNTNSEYGALYTYAAAIASNWERDKSKGQGICPDGWHLPSDEEWKILKGTVDTKYGVGHNVWDSIGWQGYDAGNFLKSAYGWDNNKNGNNQSGFSGIPGGLRSSNGGFFGIGYLGNWWTSTKFNDGQGWRIRFGTGYKMNRNHYGMSHGYSIRCIKNLQTLKNEGYTETNNNERVACEFPESLYGEWYVNTLWNYSIRKYNGGTRIRTGNKFYYFDSCEQINKDQIIVYAKKDNEEYTFFFHVINNVTMKAKRVKGHKEAWTNEKLSLHTKRLRK